Protein AF-A0A938DFU7-F1 (afdb_monomer_lite)

Sequence (239 aa):
MRSALYALRGGFLLRPLAIALTLGICGALLSEFEEKFPAIRDFIPRLLFPSQADPQVAQAILTSIATSTMTVVSIVFAILLMTLTLASTQFSPRILVSFVRDHVTQWTLGIFLGTFSYCIAALPAARTLPHPFAPVVTVAGAMALAPICVGWLVYFIHHISNAISVNNIVDRIRRETELVIDELMPDIRRPIHPLEAAGSFPGKLEVFLRSRQSGYIRYIDIARLRRTAKTYGVCLRLE

Structure (mmCIF, N/CA/C/O backbone):
data_AF-A0A938DFU7-F1
#
_entry.id   AF-A0A938DFU7-F1
#
loop_
_atom_site.group_PDB
_atom_site.id
_atom_site.type_symbol
_atom_site.label_atom_id
_atom_site.label_alt_id
_atom_site.label_comp_id
_atom_site.label_asym_id
_atom_site.label_entity_id
_atom_site.label_seq_id
_atom_site.pdbx_PDB_ins_code
_atom_site.Cartn_x
_atom_site.Cartn_y
_atom_site.Cartn_z
_atom_site.occupancy
_atom_site.B_iso_or_equiv
_atom_site.auth_seq_id
_atom_site.auth_comp_id
_atom_site.auth_asym_id
_atom_site.auth_atom_id
_atom_site.pdbx_PDB_model_num
ATOM 1 N N . MET A 1 1 ? 4.874 -28.411 6.600 1.00 49.41 1 MET A N 1
ATOM 2 C CA . MET A 1 1 ? 4.745 -27.447 5.476 1.00 49.41 1 MET A CA 1
ATOM 3 C C . MET A 1 1 ? 3.342 -26.856 5.295 1.00 49.41 1 MET A C 1
ATOM 5 O O . MET A 1 1 ? 3.252 -25.661 5.057 1.00 49.41 1 MET A O 1
ATOM 9 N N . ARG A 1 2 ? 2.239 -27.611 5.444 1.00 43.88 2 ARG A N 1
ATOM 10 C CA . ARG A 1 2 ? 0.874 -27.060 5.269 1.00 43.88 2 ARG A CA 1
ATOM 11 C C . ARG A 1 2 ? 0.438 -26.066 6.364 1.00 43.88 2 ARG A C 1
ATOM 13 O O . ARG A 1 2 ? -0.256 -25.110 6.051 1.00 43.88 2 ARG A O 1
ATOM 20 N N . SER A 1 3 ? 0.897 -26.223 7.609 1.00 46.41 3 SER A N 1
ATOM 21 C CA . SER A 1 3 ? 0.603 -25.297 8.723 1.00 46.41 3 SER A CA 1
ATOM 22 C C . SER A 1 3 ? 1.240 -23.909 8.559 1.00 46.41 3 SER A C 1
ATOM 24 O O . SER A 1 3 ? 0.592 -22.908 8.849 1.00 46.41 3 SER A O 1
ATOM 26 N N . ALA A 1 4 ? 2.458 -23.833 8.012 1.00 52.41 4 ALA A N 1
ATOM 27 C CA . ALA A 1 4 ? 3.114 -22.565 7.680 1.00 52.41 4 ALA A CA 1
ATOM 28 C C . ALA A 1 4 ? 2.340 -21.794 6.594 1.00 52.41 4 ALA A C 1
ATOM 30 O O . ALA A 1 4 ? 2.155 -20.587 6.707 1.00 52.41 4 ALA A O 1
ATOM 31 N N . LEU A 1 5 ? 1.796 -22.502 5.594 1.00 53.09 5 LEU A N 1
ATOM 32 C CA . LEU A 1 5 ? 0.940 -21.914 4.557 1.00 53.09 5 LEU A CA 1
ATOM 33 C C . LEU A 1 5 ? -0.390 -21.359 5.107 1.00 53.09 5 LEU A C 1
ATOM 35 O O . LEU A 1 5 ? -0.891 -20.358 4.594 1.00 53.09 5 LEU A O 1
ATOM 39 N N . TYR A 1 6 ? -0.965 -21.978 6.145 1.00 52.31 6 TYR A N 1
ATOM 40 C CA . TYR A 1 6 ? -2.188 -21.482 6.793 1.00 52.31 6 TYR A CA 1
ATOM 41 C C . TYR A 1 6 ? -1.926 -20.290 7.723 1.00 52.31 6 TYR A C 1
ATOM 43 O O . TYR A 1 6 ? -2.730 -19.360 7.739 1.00 52.31 6 TYR A O 1
ATOM 51 N N . ALA A 1 7 ? -0.783 -20.261 8.416 1.00 53.25 7 ALA A N 1
ATOM 52 C CA . ALA A 1 7 ? -0.344 -19.090 9.177 1.00 53.25 7 ALA A CA 1
ATOM 53 C C . ALA A 1 7 ? -0.039 -17.890 8.256 1.00 53.25 7 ALA A C 1
ATOM 55 O O . ALA A 1 7 ? -0.383 -16.755 8.577 1.00 53.25 7 ALA A O 1
ATOM 56 N N . LEU A 1 8 ? 0.512 -18.148 7.064 1.00 50.44 8 LEU A N 1
ATOM 57 C CA . LEU A 1 8 ? 0.747 -17.135 6.031 1.00 50.44 8 LEU A CA 1
ATOM 58 C C . LEU A 1 8 ? -0.564 -16.572 5.456 1.00 50.44 8 LEU A C 1
ATOM 60 O O . LEU A 1 8 ? -0.681 -15.361 5.289 1.00 50.44 8 LEU A O 1
ATOM 64 N N . ARG A 1 9 ? -1.593 -17.404 5.230 1.00 50.34 9 ARG A N 1
ATOM 65 C CA . ARG A 1 9 ? -2.910 -16.957 4.722 1.00 50.34 9 ARG A CA 1
ATOM 66 C C . ARG A 1 9 ? -3.666 -15.997 5.653 1.00 50.34 9 ARG A C 1
ATOM 68 O O . ARG A 1 9 ? -4.545 -15.286 5.172 1.00 50.34 9 ARG A O 1
ATOM 75 N N . GLY A 1 10 ? -3.339 -15.966 6.946 1.00 51.72 10 GLY A N 1
ATOM 76 C CA . GLY A 1 10 ? -3.923 -15.035 7.921 1.00 51.72 10 GLY A CA 1
ATOM 77 C C . GLY A 1 10 ? -3.139 -13.731 8.118 1.00 51.72 10 GLY A C 1
ATOM 78 O O . GLY A 1 10 ? -3.624 -12.838 8.808 1.00 51.72 10 GLY A O 1
ATOM 79 N N . GLY A 1 11 ? -1.939 -13.607 7.540 1.00 59.28 11 GLY A N 1
ATOM 80 C CA . GLY A 1 11 ? -1.044 -12.481 7.789 1.00 59.28 11 GLY A CA 1
ATOM 81 C C . GLY A 1 11 ? -1.450 -11.220 7.027 1.00 59.28 11 GLY A C 1
ATOM 82 O O . GLY A 1 11 ? -1.478 -11.217 5.798 1.00 59.28 11 GLY A O 1
ATOM 83 N N . PHE A 1 12 ? -1.676 -10.124 7.754 1.00 66.75 12 PHE A N 1
ATOM 84 C CA . PHE A 1 12 ? -1.873 -8.764 7.225 1.00 66.75 12 PHE A CA 1
ATOM 85 C C . PHE A 1 12 ? -0.876 -8.377 6.121 1.00 66.75 12 PHE A C 1
ATOM 87 O O . PHE A 1 12 ? -1.248 -7.718 5.156 1.00 66.75 12 PHE A O 1
ATOM 94 N N . LEU A 1 13 ? 0.370 -8.845 6.228 1.00 67.06 13 LEU A N 1
ATOM 95 C CA . LEU A 1 13 ? 1.454 -8.524 5.299 1.00 67.06 13 LEU A CA 1
ATOM 96 C C . LEU A 1 13 ? 1.485 -9.398 4.039 1.00 67.06 13 LEU A C 1
ATOM 98 O O . LEU A 1 13 ? 2.142 -9.027 3.071 1.00 67.06 13 LEU A O 1
ATOM 102 N N . LEU A 1 14 ? 0.767 -10.527 3.999 1.00 72.38 14 LEU A N 1
ATOM 103 C CA . LEU A 1 14 ? 0.863 -11.457 2.871 1.00 72.38 14 LEU A CA 1
ATOM 104 C C . LEU A 1 14 ? 0.273 -10.871 1.584 1.00 72.38 14 LEU A C 1
ATOM 106 O O . LEU A 1 14 ? 0.840 -11.042 0.511 1.00 72.38 14 LEU A O 1
ATOM 110 N N . ARG A 1 15 ? -0.867 -10.180 1.687 1.00 76.31 15 ARG A N 1
ATOM 111 C CA . ARG A 1 15 ? -1.533 -9.548 0.538 1.00 76.31 15 ARG A CA 1
ATOM 112 C C . ARG A 1 15 ? -0.706 -8.392 -0.043 1.00 76.31 15 ARG A C 1
ATOM 114 O O . ARG A 1 15 ? -0.458 -8.440 -1.245 1.00 76.31 15 ARG A O 1
ATOM 121 N N . PRO A 1 16 ? -0.215 -7.424 0.761 1.00 78.88 16 PRO A N 1
ATOM 122 C CA . PRO A 1 16 ? 0.720 -6.410 0.283 1.00 78.88 16 PRO A CA 1
ATOM 123 C C . PRO A 1 16 ? 1.956 -7.011 -0.383 1.00 78.88 16 PRO A C 1
ATOM 125 O O . PRO A 1 16 ? 2.340 -6.575 -1.461 1.00 78.88 16 PRO A O 1
ATOM 128 N N . LEU A 1 17 ? 2.550 -8.040 0.231 1.00 79.44 17 LEU A N 1
ATOM 129 C CA . LEU A 1 17 ? 3.755 -8.683 -0.286 1.00 79.44 17 LEU A CA 1
ATOM 130 C C . LEU A 1 17 ? 3.469 -9.408 -1.602 1.00 79.44 17 LEU A C 1
ATOM 132 O O . LEU A 1 17 ? 4.245 -9.274 -2.537 1.00 79.44 17 LEU A O 1
ATOM 136 N N . ALA A 1 18 ? 2.338 -10.106 -1.721 1.00 82.25 18 ALA A N 1
ATOM 137 C CA . ALA A 1 18 ? 1.925 -10.739 -2.969 1.00 82.25 18 ALA A CA 1
ATOM 138 C C . ALA A 1 18 ? 1.708 -9.709 -4.087 1.00 82.25 18 ALA A C 1
ATOM 140 O O . ALA A 1 18 ? 2.235 -9.899 -5.178 1.00 82.25 18 ALA A O 1
ATOM 141 N N . ILE A 1 19 ? 1.004 -8.603 -3.810 1.00 81.06 19 ILE A N 1
ATOM 142 C CA . ILE A 1 19 ? 0.825 -7.500 -4.771 1.00 81.06 19 ILE A CA 1
ATOM 143 C C . ILE A 1 19 ? 2.193 -6.954 -5.188 1.00 81.06 19 ILE A C 1
ATOM 145 O O . ILE A 1 19 ? 2.469 -6.815 -6.381 1.00 81.06 19 ILE A O 1
ATOM 149 N N . ALA A 1 20 ? 3.081 -6.731 -4.219 1.00 81.94 20 ALA A N 1
ATOM 150 C CA . ALA A 1 20 ? 4.409 -6.216 -4.488 1.00 81.94 20 ALA A CA 1
ATOM 151 C C . ALA A 1 20 ? 5.248 -7.157 -5.354 1.00 81.94 20 ALA A C 1
ATOM 153 O O . ALA A 1 20 ? 5.873 -6.717 -6.314 1.00 81.94 20 ALA A O 1
ATOM 154 N N . LEU A 1 21 ? 5.189 -8.457 -5.064 1.00 81.38 21 LEU A N 1
ATOM 155 C CA . LEU A 1 21 ? 5.865 -9.493 -5.832 1.00 81.38 21 LEU A CA 1
ATOM 156 C C . LEU A 1 21 ? 5.302 -9.575 -7.255 1.00 81.38 21 LEU A C 1
ATOM 158 O O . LEU A 1 21 ? 6.068 -9.678 -8.203 1.00 81.38 21 LEU A O 1
ATOM 162 N N . THR A 1 22 ? 3.977 -9.486 -7.424 1.00 84.19 22 THR A N 1
ATOM 163 C CA . THR A 1 22 ? 3.348 -9.515 -8.754 1.00 84.19 22 THR A CA 1
ATOM 164 C C . THR A 1 22 ? 3.718 -8.302 -9.600 1.00 84.19 22 THR A C 1
ATOM 166 O O . THR A 1 22 ? 4.049 -8.472 -10.769 1.00 84.19 22 THR A O 1
ATOM 169 N N . LEU A 1 23 ? 3.728 -7.096 -9.022 1.00 81.06 23 LEU A N 1
ATOM 170 C CA . LEU A 1 23 ? 4.172 -5.880 -9.706 1.00 81.06 23 LEU A CA 1
ATOM 171 C C . LEU A 1 23 ? 5.673 -5.931 -10.010 1.00 81.06 23 LEU A C 1
ATOM 173 O O . LEU A 1 23 ? 6.067 -5.627 -11.129 1.00 81.06 23 LEU A O 1
ATOM 177 N N . GLY A 1 24 ? 6.500 -6.390 -9.069 1.00 77.25 24 GLY A N 1
ATOM 178 C CA . GLY A 1 24 ? 7.935 -6.584 -9.283 1.00 77.25 24 GLY A CA 1
ATOM 179 C C . GLY A 1 24 ? 8.239 -7.573 -10.413 1.00 77.25 24 GLY A C 1
ATOM 180 O O . GLY A 1 24 ? 9.010 -7.256 -11.314 1.00 77.25 24 GLY A O 1
ATOM 181 N N . ILE A 1 25 ? 7.583 -8.740 -10.414 1.00 82.12 25 ILE A N 1
ATOM 182 C CA . ILE A 1 25 ? 7.699 -9.740 -11.488 1.00 82.12 25 ILE A CA 1
ATOM 183 C C . ILE A 1 25 ? 7.193 -9.166 -12.812 1.00 82.12 25 ILE A C 1
ATOM 185 O O . ILE A 1 25 ? 7.830 -9.375 -13.836 1.00 82.12 25 ILE A O 1
ATOM 189 N N . CYS A 1 26 ? 6.083 -8.423 -12.802 1.00 83.31 26 CYS A N 1
ATOM 190 C CA . CYS A 1 26 ? 5.566 -7.762 -13.996 1.00 83.31 26 CYS A CA 1
ATOM 191 C C . CYS A 1 26 ? 6.597 -6.789 -14.583 1.00 83.31 26 CYS A C 1
ATOM 193 O O . CYS A 1 26 ? 6.848 -6.847 -15.778 1.00 83.31 26 CYS A O 1
ATOM 195 N N . GLY A 1 27 ? 7.253 -5.970 -13.752 1.00 73.50 27 GLY A N 1
ATOM 196 C CA . GLY A 1 27 ? 8.316 -5.059 -14.191 1.00 73.50 27 GLY A CA 1
ATOM 197 C C . GLY A 1 27 ? 9.540 -5.780 -14.751 1.00 73.50 27 GLY A C 1
ATOM 198 O O . GLY A 1 27 ? 10.033 -5.401 -15.811 1.00 73.50 27 GLY A O 1
ATOM 199 N N . ALA A 1 28 ? 9.985 -6.857 -14.098 1.00 77.19 28 ALA A N 1
ATOM 200 C CA . ALA A 1 28 ? 11.083 -7.687 -14.598 1.00 77.19 28 ALA A CA 1
ATOM 201 C C . ALA A 1 28 ? 10.739 -8.334 -15.950 1.00 77.19 28 ALA A C 1
ATOM 203 O O . ALA A 1 28 ? 11.515 -8.243 -16.898 1.00 77.19 28 ALA A O 1
ATOM 204 N N . LEU A 1 29 ? 9.551 -8.942 -16.054 1.00 79.94 29 LEU A N 1
ATOM 205 C CA . LEU A 1 29 ? 9.080 -9.587 -17.277 1.00 79.94 29 LEU A CA 1
ATOM 206 C C . LEU A 1 29 ? 8.895 -8.583 -18.406 1.00 79.94 29 LEU A C 1
ATOM 208 O O . LEU A 1 29 ? 9.335 -8.871 -19.510 1.00 79.94 29 LEU A O 1
ATOM 212 N N . LEU A 1 30 ? 8.284 -7.420 -18.146 1.00 75.81 30 LEU A N 1
ATOM 213 C CA . LEU A 1 30 ? 8.134 -6.367 -19.153 1.00 75.81 30 LEU A CA 1
ATOM 214 C C . LEU A 1 30 ? 9.494 -5.962 -19.705 1.00 75.81 30 LEU A C 1
ATOM 216 O O . LEU A 1 30 ? 9.649 -5.835 -20.916 1.00 75.81 30 LEU A O 1
ATOM 220 N N . SER A 1 31 ? 10.475 -5.806 -18.818 1.00 69.62 31 SER A N 1
ATOM 221 C CA . SER A 1 31 ? 11.796 -5.359 -19.214 1.00 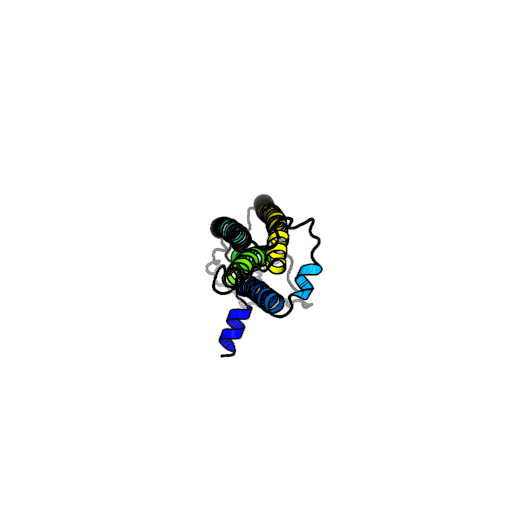69.62 31 SER A CA 1
ATOM 222 C C . SER A 1 31 ? 12.566 -6.410 -20.015 1.00 69.62 31 SER A C 1
ATOM 224 O O . SER A 1 31 ? 13.217 -6.054 -20.994 1.00 69.62 31 SER A O 1
ATOM 226 N N . GLU A 1 32 ? 12.459 -7.695 -19.660 1.00 73.19 32 GLU A N 1
ATOM 227 C CA . GLU A 1 32 ? 13.016 -8.789 -20.471 1.00 73.19 32 GLU A CA 1
ATOM 228 C C . GLU A 1 32 ? 12.287 -8.953 -21.813 1.00 73.19 32 GLU A C 1
ATOM 230 O O . GLU A 1 32 ? 12.892 -9.310 -22.827 1.00 73.19 32 GLU A O 1
ATOM 235 N N . PHE A 1 33 ? 10.973 -8.714 -21.838 1.00 72.75 33 PHE A N 1
ATOM 236 C CA . PHE A 1 33 ? 10.176 -8.789 -23.061 1.00 72.75 33 PHE A CA 1
ATOM 237 C C . PHE A 1 33 ? 10.529 -7.652 -24.021 1.00 72.75 33 PHE A C 1
ATOM 239 O O . PHE A 1 33 ? 10.620 -7.875 -25.226 1.00 72.75 33 PHE A O 1
ATOM 246 N N . GLU A 1 34 ? 10.771 -6.454 -23.488 1.00 69.56 34 GLU A N 1
ATOM 247 C CA . GLU A 1 34 ? 11.223 -5.287 -24.244 1.00 69.56 34 GLU A CA 1
ATOM 248 C C . GLU A 1 34 ? 12.628 -5.503 -24.830 1.00 69.56 34 GLU A C 1
ATOM 250 O O . GLU A 1 34 ? 12.882 -5.118 -25.970 1.00 69.56 34 GLU A O 1
ATOM 255 N N . GLU A 1 35 ? 13.518 -6.183 -24.097 1.00 68.00 35 GLU A N 1
ATOM 256 C CA . GLU A 1 35 ? 14.849 -6.570 -24.589 1.00 68.00 35 GLU A CA 1
ATOM 257 C C . GLU A 1 35 ? 14.763 -7.595 -25.738 1.00 68.00 35 GLU A C 1
ATOM 259 O O . GLU A 1 35 ? 15.525 -7.519 -26.702 1.00 68.00 35 GLU A O 1
ATOM 264 N N . LYS A 1 36 ? 13.797 -8.526 -25.685 1.00 69.12 36 LYS A N 1
ATOM 265 C CA . LYS A 1 36 ? 13.583 -9.552 -26.727 1.00 69.12 36 LYS A CA 1
ATOM 266 C C . LYS A 1 36 ? 12.785 -9.069 -27.943 1.00 69.12 36 LYS A C 1
ATOM 268 O O . LYS A 1 36 ? 12.978 -9.609 -29.032 1.00 69.12 36 LYS A O 1
ATOM 273 N N . PHE A 1 37 ? 11.895 -8.088 -27.786 1.00 65.00 37 PHE A N 1
ATOM 274 C CA . PHE A 1 37 ? 11.000 -7.601 -28.843 1.00 65.00 37 PHE A CA 1
ATOM 275 C C . PHE A 1 37 ? 11.100 -6.075 -29.025 1.00 65.00 37 PHE A C 1
ATOM 277 O O . PHE A 1 37 ? 10.214 -5.334 -28.589 1.00 65.00 37 PHE A O 1
ATOM 284 N N . PRO A 1 38 ? 12.118 -5.578 -29.758 1.00 64.62 38 PRO A N 1
ATOM 285 C CA . PRO A 1 38 ? 12.314 -4.143 -29.985 1.00 64.62 38 PRO A CA 1
ATOM 286 C C . PRO A 1 38 ? 11.176 -3.470 -30.777 1.00 64.62 38 PRO A C 1
ATOM 288 O O . PRO A 1 38 ? 11.062 -2.249 -30.750 1.00 64.62 38 PRO A O 1
ATOM 291 N N . ALA A 1 39 ? 10.298 -4.240 -31.433 1.00 59.62 39 ALA A N 1
ATOM 292 C CA . ALA A 1 39 ? 9.137 -3.736 -32.177 1.00 59.62 39 ALA A CA 1
ATOM 293 C C . ALA A 1 39 ? 8.044 -3.103 -31.287 1.00 59.62 39 ALA A C 1
ATOM 295 O O . ALA A 1 39 ? 7.242 -2.307 -31.767 1.00 59.62 39 ALA A O 1
ATOM 296 N N . ILE A 1 40 ? 8.008 -3.415 -29.985 1.00 58.25 40 ILE A N 1
ATOM 297 C CA . ILE A 1 40 ? 7.047 -2.818 -29.036 1.00 58.25 40 ILE A CA 1
ATOM 298 C C . ILE A 1 40 ? 7.406 -1.348 -28.747 1.00 58.25 40 ILE A C 1
ATOM 300 O O . ILE A 1 40 ? 6.531 -0.537 -28.437 1.00 58.25 40 ILE A O 1
ATOM 304 N N . ARG A 1 41 ? 8.681 -0.977 -28.927 1.00 56.72 41 ARG A N 1
ATOM 305 C CA . ARG A 1 41 ? 9.201 0.383 -28.738 1.00 56.72 41 ARG A CA 1
ATOM 306 C C . ARG A 1 41 ? 8.533 1.408 -29.661 1.00 56.72 41 ARG A C 1
ATOM 308 O O . ARG A 1 41 ? 8.351 2.553 -29.259 1.00 56.72 41 ARG A O 1
ATOM 315 N N . ASP A 1 42 ? 8.123 0.980 -30.855 1.00 59.94 42 ASP A N 1
ATOM 316 C CA . ASP A 1 42 ? 7.470 1.830 -31.858 1.00 59.94 42 ASP A CA 1
ATOM 317 C C . ASP A 1 42 ? 5.982 2.088 -31.565 1.00 59.94 42 ASP A C 1
ATOM 319 O O . ASP A 1 42 ? 5.392 3.005 -32.137 1.00 59.94 42 ASP A O 1
ATOM 323 N N . PHE A 1 43 ? 5.365 1.314 -30.661 1.00 57.38 43 PHE A N 1
ATOM 324 C CA . PHE A 1 43 ? 3.953 1.469 -30.294 1.00 57.38 43 PHE A CA 1
ATOM 325 C C . PHE A 1 43 ? 3.717 2.613 -29.292 1.00 57.38 43 PHE A C 1
ATOM 327 O O . PHE A 1 43 ? 2.600 3.120 -29.179 1.00 57.38 43 PHE A O 1
ATOM 334 N N . ILE A 1 44 ? 4.755 3.059 -28.571 1.00 58.97 44 ILE A N 1
ATOM 335 C CA . ILE A 1 44 ? 4.640 4.186 -27.638 1.00 58.97 44 ILE A CA 1
ATOM 336 C C . ILE A 1 44 ? 4.783 5.505 -28.413 1.00 58.97 44 ILE A C 1
ATOM 338 O O . ILE A 1 44 ? 5.804 5.732 -29.067 1.00 58.97 44 ILE A O 1
ATOM 342 N N . PRO A 1 45 ? 3.791 6.414 -28.341 1.00 56.31 45 PRO A N 1
ATOM 343 C CA . PRO A 1 45 ? 3.831 7.659 -29.092 1.00 56.31 45 PRO A CA 1
ATOM 344 C C . PRO A 1 45 ? 5.021 8.520 -28.652 1.00 56.31 45 PRO A C 1
ATOM 346 O O . PRO A 1 45 ? 5.194 8.809 -27.467 1.00 56.31 45 PRO A O 1
ATOM 349 N N . ARG A 1 46 ? 5.794 9.009 -29.633 1.00 55.66 46 ARG A N 1
ATOM 350 C CA . ARG A 1 46 ? 6.960 9.911 -29.471 1.00 55.66 46 ARG A CA 1
ATOM 351 C C . ARG A 1 46 ? 6.680 11.183 -28.649 1.00 55.66 46 ARG A C 1
ATOM 353 O O . ARG A 1 46 ? 7.614 11.882 -28.275 1.00 55.66 46 ARG A O 1
ATOM 360 N N . LEU A 1 47 ? 5.410 11.481 -28.369 1.00 52.56 47 LEU A N 1
ATOM 361 C CA . LEU A 1 47 ? 4.960 12.607 -27.553 1.00 52.56 47 LEU A CA 1
ATOM 362 C C . LEU A 1 47 ? 5.223 12.412 -26.046 1.00 52.56 47 LEU A C 1
ATOM 364 O O . LEU A 1 47 ? 5.420 13.398 -25.346 1.00 52.56 47 LEU A O 1
ATOM 368 N N . LEU A 1 48 ? 5.243 11.169 -25.544 1.00 57.06 48 LEU A N 1
ATOM 369 C CA . LEU A 1 48 ? 5.511 10.878 -24.123 1.00 57.06 48 LEU A CA 1
ATOM 370 C C . LEU A 1 48 ? 7.012 10.860 -23.788 1.00 57.06 48 LEU A C 1
ATOM 372 O O . LEU A 1 48 ? 7.388 11.213 -22.676 1.00 57.06 48 LEU A O 1
ATOM 376 N N . PHE A 1 49 ? 7.863 10.489 -24.750 1.00 58.53 49 PHE A N 1
ATOM 377 C CA . PHE A 1 49 ? 9.323 10.457 -24.610 1.00 58.53 49 PHE A CA 1
ATOM 378 C C . PHE A 1 49 ? 10.001 11.034 -25.865 1.00 58.53 49 PHE A C 1
ATOM 380 O O . PHE A 1 49 ? 10.333 10.284 -26.788 1.00 58.53 49 PHE A O 1
ATOM 387 N N . PRO A 1 50 ? 10.236 12.359 -25.916 1.00 54.12 50 PRO A N 1
ATOM 388 C CA . PRO A 1 50 ? 10.991 12.991 -27.000 1.00 54.12 50 PRO A CA 1
ATOM 389 C C . PRO A 1 50 ? 12.464 12.546 -27.024 1.00 54.12 50 PRO A C 1
ATOM 391 O O . PRO A 1 50 ? 13.076 12.465 -28.088 1.00 54.12 50 PRO A O 1
ATOM 394 N N . SER A 1 51 ? 13.029 12.222 -25.855 1.00 52.03 51 SER A N 1
ATOM 395 C CA . SER A 1 51 ? 14.401 11.740 -25.665 1.00 52.03 51 SER A CA 1
ATOM 396 C C . SER A 1 51 ? 14.462 10.220 -25.807 1.00 52.03 51 SER A C 1
ATOM 398 O O . SER A 1 51 ? 14.498 9.467 -24.832 1.00 52.03 51 SER A O 1
ATOM 400 N N . GLN A 1 52 ? 14.429 9.755 -27.051 1.00 55.19 52 GLN A N 1
ATOM 401 C CA . GLN A 1 52 ? 14.731 8.372 -27.396 1.00 55.19 52 GLN A CA 1
ATOM 402 C C . GLN A 1 52 ? 16.094 7.984 -26.791 1.00 55.19 52 GLN A C 1
ATOM 404 O O . GLN A 1 52 ? 17.122 8.503 -27.208 1.00 55.19 52 GLN A O 1
ATOM 409 N N . ALA A 1 53 ? 16.100 7.010 -25.880 1.00 60.59 53 ALA A N 1
ATOM 410 C CA . ALA A 1 53 ? 17.244 6.127 -25.638 1.00 60.59 53 ALA A CA 1
ATOM 411 C C . ALA A 1 53 ? 18.385 6.551 -24.694 1.00 60.59 53 ALA A C 1
ATOM 413 O O . ALA A 1 53 ? 19.388 5.848 -24.716 1.00 60.59 53 ALA A O 1
ATOM 414 N N . ASP A 1 54 ? 18.266 7.568 -23.833 1.00 67.75 54 ASP A N 1
ATOM 415 C CA . ASP A 1 54 ? 19.291 7.778 -22.792 1.00 67.75 54 ASP A CA 1
ATOM 416 C C . ASP A 1 54 ? 19.043 6.861 -21.581 1.00 67.75 54 ASP A C 1
ATOM 418 O O . ASP A 1 54 ? 18.108 7.105 -20.806 1.00 67.75 54 ASP A O 1
ATOM 422 N N . PRO A 1 55 ? 19.877 5.824 -21.340 1.00 72.31 55 PRO A N 1
ATOM 423 C CA . PRO A 1 55 ? 19.678 4.926 -20.203 1.00 72.31 55 PRO A CA 1
ATOM 424 C C . PRO A 1 55 ? 19.835 5.668 -18.870 1.00 72.31 55 PRO A C 1
ATOM 426 O O . PRO A 1 55 ? 19.223 5.284 -17.878 1.00 72.31 55 PRO A O 1
ATOM 429 N N . GLN A 1 56 ? 20.593 6.771 -18.854 1.00 77.38 56 GLN A N 1
ATOM 430 C CA . GLN A 1 56 ? 20.753 7.634 -17.681 1.00 77.38 56 GLN A CA 1
ATOM 431 C C . GLN A 1 56 ? 19.443 8.320 -17.275 1.00 77.38 56 GLN A C 1
ATOM 433 O O . GLN A 1 56 ? 19.127 8.376 -16.089 1.00 77.38 56 GLN A O 1
ATOM 438 N N . VAL A 1 57 ? 18.646 8.798 -18.238 1.00 80.75 57 VAL A N 1
ATOM 439 C CA . VAL A 1 57 ? 17.352 9.441 -17.948 1.00 80.75 57 VAL A CA 1
ATOM 440 C C . VAL A 1 57 ? 16.358 8.406 -17.420 1.00 80.75 57 VAL A C 1
ATOM 442 O O . VAL A 1 57 ? 15.675 8.654 -16.427 1.00 80.75 57 VAL A O 1
ATOM 445 N N . ALA A 1 58 ? 16.329 7.213 -18.020 1.00 80.12 58 ALA A N 1
ATOM 446 C CA . ALA A 1 58 ? 15.517 6.093 -17.544 1.00 80.12 58 ALA A CA 1
ATOM 447 C C . ALA A 1 58 ? 15.877 5.687 -16.103 1.00 80.12 58 ALA A C 1
ATOM 449 O O . ALA A 1 58 ? 14.994 5.584 -15.249 1.00 80.12 58 ALA A O 1
ATOM 450 N N . GLN A 1 59 ? 17.172 5.517 -15.811 1.00 82.12 59 GLN A N 1
ATOM 451 C CA . GLN A 1 59 ? 17.663 5.230 -14.461 1.00 82.12 59 GLN A CA 1
ATOM 452 C C . GLN A 1 59 ? 17.284 6.337 -13.472 1.00 82.12 59 GLN A C 1
ATOM 454 O O . GLN A 1 59 ? 16.828 6.035 -12.368 1.00 82.12 59 GLN A O 1
ATOM 459 N N . ALA A 1 60 ? 17.433 7.608 -13.858 1.00 85.94 60 ALA A N 1
ATOM 460 C CA . ALA A 1 60 ? 17.094 8.743 -13.006 1.00 85.94 60 ALA A CA 1
ATOM 461 C C . ALA A 1 60 ? 15.598 8.768 -12.654 1.00 85.94 60 ALA A C 1
ATOM 463 O O . ALA A 1 60 ? 15.248 8.935 -11.485 1.00 85.94 60 ALA A O 1
ATOM 464 N N . ILE A 1 61 ? 14.715 8.532 -13.630 1.00 86.56 61 ILE A N 1
ATOM 465 C CA . ILE A 1 61 ? 13.264 8.466 -13.407 1.00 86.56 61 ILE A CA 1
ATOM 466 C C . ILE A 1 61 ? 12.912 7.292 -12.487 1.00 86.56 61 ILE A C 1
ATOM 468 O O . ILE A 1 61 ? 12.239 7.493 -11.476 1.00 86.56 61 ILE A O 1
ATOM 472 N N . LEU A 1 62 ? 13.398 6.082 -12.785 1.00 86.19 62 LEU A N 1
ATOM 473 C CA . LEU A 1 62 ? 13.128 4.892 -11.968 1.00 86.19 62 LEU A CA 1
ATOM 474 C C . LEU A 1 62 ? 13.629 5.062 -10.527 1.00 86.19 62 LEU A C 1
ATOM 476 O O . LEU A 1 62 ? 12.912 4.726 -9.586 1.00 86.19 62 LEU A O 1
ATOM 480 N N . THR A 1 63 ? 14.821 5.635 -10.341 1.00 88.75 63 THR A N 1
ATOM 481 C CA . THR A 1 63 ? 15.404 5.886 -9.012 1.00 88.75 63 THR A CA 1
ATOM 482 C C . THR A 1 63 ? 14.636 6.972 -8.255 1.00 88.75 63 THR A C 1
ATOM 484 O O . THR A 1 63 ? 14.381 6.833 -7.057 1.00 88.75 63 THR A O 1
ATOM 487 N N . SER A 1 64 ? 14.205 8.036 -8.937 1.00 90.75 64 SER A N 1
ATOM 488 C CA . SER A 1 64 ? 13.384 9.098 -8.343 1.00 90.75 64 SER A CA 1
ATOM 489 C C . SER A 1 64 ? 12.023 8.565 -7.872 1.00 90.75 64 SER A C 1
ATOM 491 O O . SER A 1 64 ? 11.593 8.817 -6.742 1.00 90.75 64 SER A O 1
ATOM 493 N N . ILE A 1 65 ? 11.368 7.729 -8.684 1.00 89.75 65 ILE A N 1
ATOM 494 C CA . ILE A 1 65 ? 10.100 7.085 -8.308 1.00 89.75 65 ILE A CA 1
ATOM 495 C C . ILE A 1 65 ? 10.318 6.083 -7.162 1.00 89.75 65 ILE A C 1
ATOM 497 O O . ILE A 1 65 ? 9.547 6.068 -6.203 1.00 89.75 65 ILE A O 1
ATOM 501 N N . ALA A 1 66 ? 11.390 5.286 -7.187 1.00 89.75 66 ALA A N 1
ATOM 502 C CA . ALA A 1 66 ? 11.694 4.342 -6.109 1.00 89.75 66 ALA A CA 1
ATOM 503 C C . ALA A 1 66 ? 11.939 5.047 -4.761 1.00 89.75 66 ALA A C 1
ATOM 505 O O . ALA A 1 66 ? 11.378 4.663 -3.737 1.00 89.75 66 ALA A O 1
ATOM 506 N N . THR A 1 67 ? 12.745 6.108 -4.746 1.00 91.12 67 THR A N 1
ATOM 507 C CA . THR A 1 67 ? 13.072 6.846 -3.511 1.00 91.12 67 THR A CA 1
ATOM 508 C C . THR A 1 67 ? 11.867 7.607 -2.949 1.00 91.12 67 THR A C 1
ATOM 510 O O . THR A 1 67 ? 11.611 7.565 -1.740 1.00 91.12 67 THR A O 1
ATOM 513 N N . SER A 1 68 ? 11.069 8.245 -3.810 1.00 92.31 68 SER A N 1
ATOM 514 C CA . SER A 1 68 ? 9.833 8.921 -3.394 1.00 92.31 68 SER A CA 1
ATOM 515 C C . SER A 1 68 ? 8.789 7.939 -2.851 1.00 92.31 68 SER A C 1
ATOM 517 O O . SER A 1 68 ? 8.241 8.168 -1.771 1.00 92.31 68 SER A O 1
ATOM 519 N N . THR A 1 69 ? 8.563 6.803 -3.519 1.00 90.38 69 THR A N 1
ATOM 520 C CA . THR A 1 69 ? 7.623 5.772 -3.041 1.00 90.38 69 THR A CA 1
ATOM 521 C C . THR A 1 69 ? 8.074 5.140 -1.723 1.00 90.38 69 THR A C 1
ATOM 523 O O . THR A 1 69 ? 7.250 4.994 -0.824 1.00 90.38 69 THR A O 1
ATOM 526 N N . MET A 1 70 ? 9.371 4.865 -1.534 1.00 90.38 70 MET A N 1
ATOM 527 C CA . MET A 1 70 ? 9.930 4.384 -0.256 1.00 90.38 70 MET A CA 1
ATOM 528 C C . MET A 1 70 ? 9.664 5.363 0.904 1.00 90.38 70 MET A C 1
ATOM 530 O O . MET A 1 70 ? 9.341 4.957 2.025 1.00 90.38 70 MET A O 1
ATOM 534 N N . THR A 1 71 ? 9.754 6.668 0.633 1.00 91.75 71 THR A N 1
ATOM 535 C CA . THR A 1 71 ? 9.444 7.713 1.621 1.00 91.75 71 THR A CA 1
ATOM 536 C C . THR A 1 71 ? 7.967 7.669 2.014 1.00 91.75 71 THR A C 1
ATOM 538 O O . THR A 1 71 ? 7.637 7.666 3.200 1.00 91.75 71 THR A O 1
ATOM 541 N N . VAL A 1 72 ? 7.070 7.546 1.031 1.00 89.06 72 VAL A N 1
ATOM 542 C CA . VAL A 1 72 ? 5.623 7.427 1.274 1.00 89.06 72 VAL A CA 1
ATOM 543 C C . VAL A 1 72 ? 5.290 6.163 2.071 1.00 89.06 72 VAL A C 1
ATOM 545 O O . VAL A 1 72 ? 4.538 6.246 3.039 1.00 89.06 72 VAL A O 1
ATOM 548 N N . VAL A 1 73 ? 5.889 5.013 1.739 1.00 88.94 73 VAL A N 1
ATOM 549 C CA . VAL A 1 73 ? 5.743 3.759 2.507 1.00 88.94 73 VAL A CA 1
ATOM 550 C C . VAL A 1 73 ? 6.093 3.972 3.977 1.00 88.94 73 VAL A C 1
ATOM 552 O O . VAL A 1 73 ? 5.353 3.534 4.858 1.00 88.94 73 VAL A O 1
ATOM 555 N N . SER A 1 74 ? 7.200 4.666 4.244 1.00 89.12 74 SER A N 1
ATOM 556 C CA . SER A 1 74 ? 7.672 4.929 5.606 1.00 89.12 74 SER A CA 1
ATOM 557 C C . SER A 1 74 ? 6.681 5.795 6.392 1.00 89.12 74 SER A C 1
ATOM 559 O O . SER A 1 74 ? 6.363 5.483 7.540 1.00 89.12 74 SER A O 1
ATOM 561 N N . ILE A 1 75 ? 6.129 6.837 5.759 1.00 89.81 75 ILE A N 1
ATOM 562 C CA . ILE A 1 75 ? 5.102 7.706 6.357 1.00 89.81 75 ILE A CA 1
ATOM 563 C C . ILE A 1 75 ? 3.817 6.918 6.636 1.00 89.81 75 ILE A C 1
ATOM 565 O O . ILE A 1 75 ? 3.266 6.994 7.733 1.00 89.81 75 ILE A O 1
ATOM 569 N N . VAL A 1 76 ? 3.351 6.127 5.667 1.00 85.06 76 VAL A N 1
ATOM 570 C CA . VAL A 1 76 ? 2.164 5.273 5.813 1.00 85.06 76 VAL A CA 1
ATOM 571 C C . VAL A 1 76 ? 2.342 4.309 6.984 1.00 85.06 76 VAL A C 1
ATOM 573 O O . VAL A 1 76 ? 1.454 4.198 7.827 1.00 85.06 76 VAL A O 1
ATOM 576 N N . PHE A 1 77 ? 3.500 3.656 7.087 1.00 83.06 77 PHE A N 1
ATOM 577 C CA . PHE A 1 77 ? 3.797 2.749 8.191 1.00 83.06 77 PHE A CA 1
ATOM 578 C C . PHE A 1 77 ? 3.780 3.465 9.549 1.00 83.06 77 PHE A C 1
ATOM 580 O O . PHE A 1 77 ? 3.182 2.957 10.497 1.00 83.06 77 PHE A O 1
ATOM 587 N N . ALA A 1 78 ? 4.351 4.669 9.638 1.00 87.81 78 ALA A N 1
ATOM 588 C CA . ALA A 1 78 ? 4.315 5.476 10.856 1.00 87.81 78 ALA A CA 1
ATOM 589 C C . ALA A 1 78 ? 2.879 5.832 11.285 1.00 87.81 78 ALA A C 1
ATOM 591 O O . ALA A 1 78 ? 2.526 5.658 12.452 1.00 87.81 78 ALA A O 1
ATOM 592 N N . ILE A 1 79 ? 2.028 6.263 10.347 1.00 84.25 79 ILE A N 1
ATOM 593 C CA . ILE A 1 79 ? 0.616 6.585 10.621 1.00 84.25 79 ILE A CA 1
ATOM 594 C C . ILE A 1 79 ? -0.152 5.339 11.076 1.00 84.25 79 ILE A C 1
ATOM 596 O O . ILE A 1 79 ? -0.958 5.410 12.005 1.00 84.25 79 ILE A O 1
ATOM 600 N N . LEU A 1 80 ? 0.108 4.181 10.463 1.00 80.50 80 LEU A N 1
ATOM 601 C CA . LEU A 1 80 ? -0.516 2.919 10.858 1.00 80.50 80 LEU A CA 1
ATOM 602 C C . LEU A 1 80 ? -0.128 2.508 12.275 1.00 80.50 80 LEU A C 1
ATOM 604 O O . LEU A 1 80 ? -1.003 2.151 13.061 1.00 80.50 80 LEU A O 1
ATOM 608 N N . LEU A 1 81 ? 1.160 2.599 12.619 1.00 82.56 81 LEU A N 1
ATOM 609 C CA . LEU A 1 81 ? 1.625 2.333 13.978 1.00 82.56 81 LEU A CA 1
ATOM 610 C C . LEU A 1 81 ? 1.002 3.307 14.983 1.00 82.56 81 LEU A C 1
ATOM 612 O O . LEU A 1 81 ? 0.520 2.863 16.019 1.00 82.56 81 LEU A O 1
ATOM 616 N N . MET A 1 82 ? 0.948 4.605 14.669 1.00 83.12 82 MET A N 1
ATOM 617 C CA . MET A 1 82 ? 0.300 5.611 15.520 1.00 83.12 82 MET A CA 1
ATOM 618 C C . MET A 1 82 ? -1.194 5.321 15.723 1.00 83.12 82 MET A C 1
ATOM 620 O O . MET A 1 82 ? -1.726 5.439 16.824 1.00 83.12 82 MET A O 1
ATOM 624 N N . THR A 1 83 ? -1.888 4.916 14.663 1.00 76.12 83 THR A N 1
ATOM 625 C CA . THR A 1 83 ? -3.308 4.558 14.742 1.00 76.12 83 THR A CA 1
ATOM 626 C C . THR A 1 83 ? -3.502 3.299 15.585 1.00 76.12 83 THR A C 1
ATOM 628 O O . THR A 1 83 ? -4.427 3.227 16.390 1.00 76.12 83 THR A O 1
ATOM 631 N N . LEU A 1 84 ? -2.602 2.320 15.458 1.00 74.44 84 LEU A N 1
ATOM 632 C CA . LEU A 1 84 ? -2.626 1.094 16.250 1.00 74.44 84 LEU A CA 1
ATOM 633 C C . LEU A 1 84 ? -2.375 1.367 17.739 1.00 74.44 84 LEU A C 1
ATOM 635 O O . LEU A 1 84 ? -3.050 0.785 18.588 1.00 74.44 84 LEU A O 1
ATOM 639 N N . THR A 1 85 ? -1.438 2.259 18.070 1.00 75.25 85 THR A N 1
ATOM 640 C CA . THR A 1 85 ? -1.161 2.642 19.462 1.00 75.25 85 THR A CA 1
ATOM 641 C C . THR A 1 85 ? -2.322 3.426 20.072 1.00 75.25 85 THR A C 1
ATOM 643 O O . THR A 1 85 ? -2.735 3.122 21.192 1.00 75.25 85 THR A O 1
ATOM 646 N N . LEU A 1 86 ? -2.928 4.362 19.333 1.00 72.25 86 LEU A N 1
ATOM 647 C CA . LEU A 1 86 ? -4.171 5.032 19.740 1.00 72.25 86 LEU A CA 1
ATOM 648 C C . LEU A 1 86 ? -5.309 4.027 19.955 1.00 72.25 86 LEU A C 1
ATOM 650 O O . LEU A 1 86 ? -5.997 4.073 20.973 1.00 72.25 86 LEU A O 1
ATOM 654 N N . ALA A 1 87 ? -5.463 3.059 19.050 1.00 65.75 87 ALA A N 1
ATOM 655 C CA . ALA A 1 87 ? -6.490 2.037 19.187 1.00 65.75 87 ALA A CA 1
ATOM 656 C C . ALA A 1 87 ? -6.274 1.156 20.431 1.00 65.75 87 ALA A C 1
ATOM 658 O O . ALA A 1 87 ? -7.222 0.846 21.146 1.00 65.75 87 ALA A O 1
ATOM 659 N N . SER A 1 88 ? -5.023 0.788 20.722 1.00 67.50 88 SER A N 1
ATOM 660 C CA . SER A 1 88 ? -4.665 -0.015 21.897 1.00 67.50 88 SER A CA 1
ATOM 661 C C . SER A 1 88 ? -4.831 0.729 23.223 1.00 67.50 88 SER A C 1
ATOM 663 O O . SER A 1 88 ? -4.978 0.082 24.257 1.00 67.50 88 SER A O 1
ATOM 665 N N . THR A 1 89 ? -4.747 2.060 23.214 1.00 66.31 89 THR A N 1
ATOM 666 C CA . THR A 1 89 ? -4.871 2.885 24.426 1.00 66.31 89 THR A CA 1
ATOM 667 C C . THR A 1 89 ? -6.316 3.277 24.714 1.00 66.31 89 THR A C 1
ATOM 669 O O . THR A 1 89 ? -6.667 3.451 25.877 1.00 66.31 89 THR A O 1
ATOM 672 N N . GLN A 1 90 ? -7.156 3.384 23.679 1.00 61.12 90 GLN A N 1
ATOM 673 C CA . GLN A 1 90 ? -8.548 3.826 23.803 1.00 61.12 90 GLN A CA 1
ATOM 674 C C . GLN A 1 90 ? -9.580 2.684 23.718 1.00 61.12 90 GLN A C 1
ATOM 676 O O . GLN A 1 90 ? -10.691 2.851 24.215 1.00 61.12 90 GLN A O 1
ATOM 681 N N . PHE A 1 91 ? -9.240 1.504 23.171 1.00 58.00 91 PHE A N 1
ATOM 682 C CA . PHE A 1 91 ? -10.217 0.436 22.907 1.00 58.00 91 PHE A CA 1
ATOM 683 C C . PHE A 1 91 ? -9.824 -0.968 23.399 1.00 58.00 91 PHE A C 1
ATOM 685 O O . PHE A 1 91 ? -8.664 -1.307 23.614 1.00 58.00 91 PHE A O 1
ATOM 692 N N . SER A 1 92 ? -10.846 -1.824 23.536 1.00 59.28 92 SER A N 1
ATOM 693 C CA . SER A 1 92 ? -10.735 -3.244 23.901 1.00 59.28 92 SER A CA 1
ATOM 694 C C . SER A 1 92 ? -9.934 -4.059 22.855 1.00 59.28 92 SER A C 1
ATOM 696 O O 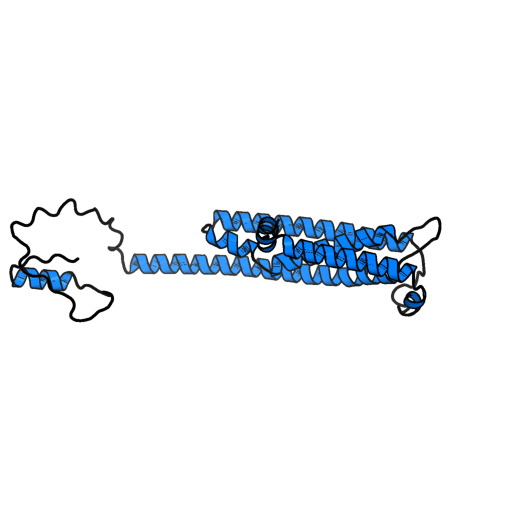. SER A 1 92 ? -10.060 -3.781 21.656 1.00 59.28 92 SER A O 1
ATOM 698 N N . PRO A 1 93 ? -9.198 -5.130 23.246 1.00 53.59 93 PRO A N 1
ATOM 699 C CA . PRO A 1 93 ? -8.316 -5.925 22.368 1.00 53.59 93 PRO A CA 1
ATOM 700 C C . PRO A 1 93 ? -8.942 -6.476 21.072 1.00 53.59 93 PRO A C 1
ATOM 702 O O . PRO A 1 93 ? -8.227 -6.878 20.158 1.00 53.59 93 PRO A O 1
ATOM 705 N N . ARG A 1 94 ? -10.278 -6.502 20.960 1.00 54.47 94 ARG A N 1
ATOM 706 C CA . ARG A 1 94 ? -10.998 -6.947 19.754 1.00 54.47 94 ARG A CA 1
ATOM 707 C C . ARG A 1 94 ? -10.890 -5.984 18.564 1.00 54.47 94 ARG A C 1
ATOM 709 O O . ARG A 1 94 ? -10.949 -6.457 17.432 1.00 54.47 94 ARG A O 1
ATOM 716 N N . ILE A 1 95 ? -10.709 -4.677 18.780 1.00 54.72 95 ILE A N 1
ATOM 717 C CA . ILE A 1 95 ? -10.633 -3.692 17.677 1.00 54.72 95 ILE A CA 1
ATOM 718 C C . ILE A 1 95 ? -9.288 -3.780 16.937 1.00 54.72 95 ILE A C 1
ATOM 720 O O . ILE A 1 95 ? -9.248 -3.656 15.711 1.00 54.72 95 ILE A O 1
ATOM 724 N N . LEU A 1 96 ? -8.209 -4.124 17.652 1.00 54.16 96 LEU A N 1
ATOM 725 C CA . LEU A 1 96 ? -6.876 -4.373 17.086 1.00 54.16 96 LEU A CA 1
ATOM 726 C 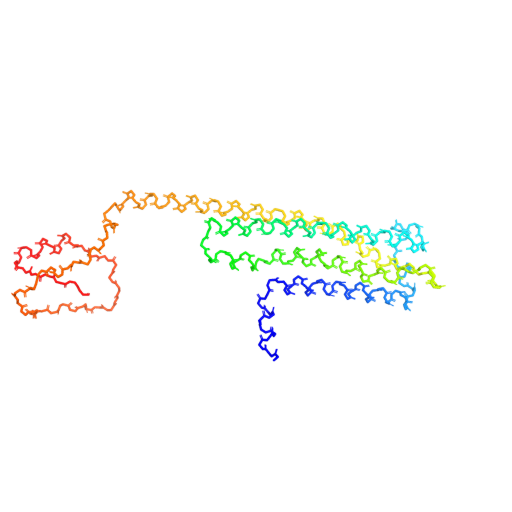C . LEU A 1 96 ? -6.900 -5.408 15.950 1.00 54.16 96 LEU A C 1
ATOM 728 O O . LEU A 1 96 ? -6.270 -5.214 14.913 1.00 54.16 96 LEU A O 1
ATOM 732 N N . VAL A 1 97 ? -7.671 -6.486 16.115 1.00 54.88 97 VAL A N 1
ATOM 733 C CA . VAL A 1 97 ? -7.769 -7.561 15.112 1.00 54.88 97 VAL A CA 1
ATOM 734 C C . VAL A 1 97 ? -8.513 -7.094 13.853 1.00 54.88 97 VAL A C 1
ATOM 736 O O . VAL A 1 97 ? -8.233 -7.581 12.759 1.00 54.88 97 VAL A O 1
ATOM 739 N N . SER A 1 98 ? -9.432 -6.131 13.982 1.00 55.56 98 SER A N 1
ATOM 740 C CA . SER A 1 98 ? -10.184 -5.577 12.850 1.00 55.56 98 SER A CA 1
ATOM 741 C C . SER A 1 98 ? -9.352 -4.589 12.031 1.00 55.56 98 SER A C 1
ATOM 743 O O . SER A 1 98 ? -9.414 -4.621 10.805 1.00 55.56 98 SER A O 1
ATOM 745 N N . PHE A 1 99 ? -8.526 -3.763 12.681 1.00 58.91 99 PHE A N 1
ATOM 746 C CA . PHE A 1 99 ? -7.634 -2.813 11.999 1.00 58.91 99 PHE A CA 1
ATOM 747 C C . PHE A 1 99 ? -6.553 -3.523 11.176 1.00 58.91 99 PHE A C 1
ATOM 749 O O . PHE A 1 99 ? -6.301 -3.182 10.025 1.00 58.91 99 PHE A O 1
ATOM 756 N N . VAL A 1 100 ? -5.982 -4.594 11.732 1.00 55.53 100 VAL A N 1
ATOM 757 C CA . VAL A 1 100 ? -5.013 -5.469 11.048 1.00 55.53 100 VAL A CA 1
ATOM 758 C C . VAL A 1 100 ? -5.658 -6.247 9.885 1.00 55.53 100 VAL A C 1
ATOM 760 O O . VAL A 1 100 ? -4.969 -6.826 9.048 1.00 55.53 100 VAL A O 1
ATOM 763 N N . ARG A 1 101 ? -6.989 -6.259 9.772 1.00 57.84 101 ARG A N 1
ATOM 764 C CA . ARG A 1 101 ? -7.712 -6.934 8.686 1.00 57.84 101 ARG A CA 1
ATOM 765 C C . ARG A 1 101 ? -8.225 -5.979 7.611 1.00 57.84 101 ARG A C 1
ATOM 767 O O . ARG A 1 101 ? -8.814 -6.447 6.638 1.00 57.84 101 ARG A O 1
ATOM 774 N N . ASP A 1 102 ? -7.984 -4.680 7.761 1.00 71.75 102 ASP A N 1
ATOM 775 C CA . ASP A 1 102 ? -8.476 -3.685 6.823 1.00 71.75 102 ASP A CA 1
ATOM 776 C C . ASP A 1 102 ? -7.853 -3.869 5.433 1.00 71.75 102 ASP A C 1
ATOM 778 O O . ASP A 1 102 ? -6.634 -3.827 5.235 1.00 71.75 102 ASP A O 1
ATOM 782 N N . HIS A 1 103 ? -8.724 -4.095 4.453 1.00 71.19 103 HIS A N 1
ATOM 783 C CA . HIS A 1 103 ? -8.333 -4.305 3.072 1.00 71.19 103 HIS A CA 1
ATOM 784 C C . HIS A 1 103 ? -7.744 -3.039 2.461 1.00 71.19 103 HIS A C 1
ATOM 786 O O . HIS A 1 103 ? -6.776 -3.151 1.716 1.00 71.19 103 HIS A O 1
ATOM 792 N N . VAL A 1 104 ? -8.246 -1.852 2.812 1.00 75.94 104 VAL A N 1
ATOM 793 C CA . VAL A 1 104 ? -7.748 -0.592 2.239 1.00 75.94 104 VAL A CA 1
ATOM 794 C C . VAL A 1 104 ? -6.273 -0.410 2.569 1.00 75.94 104 VAL A C 1
ATOM 796 O O . VAL A 1 104 ? -5.453 -0.232 1.673 1.00 75.94 104 VAL A O 1
ATOM 799 N N . THR A 1 105 ? -5.917 -0.581 3.839 1.00 77.62 105 THR A N 1
ATOM 800 C CA . THR A 1 105 ? -4.530 -0.511 4.305 1.00 77.62 105 THR A CA 1
ATOM 801 C C . THR A 1 105 ? -3.618 -1.521 3.593 1.00 77.62 105 THR A C 1
ATOM 803 O O . THR A 1 105 ? -2.497 -1.188 3.202 1.00 77.62 105 THR A O 1
ATOM 806 N N . GLN A 1 106 ? -4.099 -2.750 3.376 1.00 78.75 106 GLN A N 1
ATOM 807 C CA . GLN A 1 106 ? -3.345 -3.794 2.674 1.00 78.75 106 GLN A CA 1
ATOM 808 C C . GLN A 1 106 ? -3.110 -3.458 1.195 1.00 78.75 106 GLN A C 1
ATOM 810 O O . GLN A 1 106 ? -2.012 -3.669 0.682 1.00 78.75 106 GLN A O 1
ATOM 815 N N . TRP A 1 107 ? -4.127 -2.928 0.512 1.00 81.94 107 TRP A N 1
ATOM 816 C CA . TRP A 1 107 ? -4.011 -2.490 -0.878 1.00 81.94 107 TRP A CA 1
ATOM 817 C C . TRP A 1 107 ? -3.063 -1.299 -1.015 1.00 81.94 107 TRP A C 1
ATOM 819 O O . TRP A 1 107 ? -2.206 -1.309 -1.894 1.00 81.94 107 TRP A O 1
ATOM 829 N N . THR A 1 108 ? -3.147 -0.328 -0.102 1.00 84.12 108 THR A N 1
ATOM 830 C CA . THR A 1 108 ? -2.245 0.829 -0.046 1.00 84.12 108 THR A CA 1
ATOM 831 C C . THR A 1 108 ? -0.789 0.405 0.079 1.00 84.12 108 THR A C 1
ATOM 833 O O . THR A 1 108 ? 0.039 0.772 -0.753 1.00 84.12 108 THR A O 1
ATOM 836 N N . LEU A 1 109 ? -0.474 -0.417 1.083 1.00 83.19 109 LEU A N 1
ATOM 837 C CA . LEU A 1 109 ? 0.876 -0.947 1.266 1.00 83.19 109 LEU A CA 1
ATOM 838 C C . LEU A 1 109 ? 1.330 -1.754 0.047 1.00 83.19 109 LEU A C 1
ATOM 840 O O . LEU A 1 109 ? 2.470 -1.606 -0.378 1.00 83.19 109 LEU A O 1
ATOM 844 N N . GLY A 1 110 ? 0.445 -2.572 -0.530 1.00 85.06 110 GLY A N 1
ATOM 845 C CA . GLY A 1 110 ? 0.753 -3.392 -1.699 1.00 85.06 110 GLY A CA 1
ATOM 846 C C . GLY A 1 110 ? 1.092 -2.576 -2.943 1.00 85.06 110 GLY A C 1
ATOM 847 O O . GLY A 1 110 ? 2.074 -2.881 -3.612 1.00 85.06 110 GLY A O 1
ATOM 848 N N . ILE A 1 111 ? 0.329 -1.521 -3.236 1.00 86.94 111 ILE A N 1
ATOM 849 C CA . ILE A 1 111 ? 0.571 -0.640 -4.387 1.00 86.94 111 ILE A CA 1
ATOM 850 C C . ILE A 1 111 ? 1.885 0.126 -4.222 1.00 86.94 111 ILE A C 1
ATOM 852 O O . ILE A 1 111 ? 2.668 0.195 -5.171 1.00 86.94 111 ILE A O 1
ATOM 856 N N . PHE A 1 112 ? 2.177 0.649 -3.027 1.00 88.38 112 PHE A N 1
ATOM 857 C CA . PHE A 1 112 ? 3.426 1.376 -2.801 1.00 88.38 112 PHE A CA 1
ATOM 858 C C . PHE A 1 112 ? 4.654 0.461 -2.806 1.00 88.38 112 PHE A C 1
ATOM 860 O O . PHE A 1 112 ? 5.607 0.743 -3.533 1.00 88.38 112 PHE A O 1
ATOM 867 N N . LEU A 1 113 ? 4.630 -0.657 -2.065 1.00 88.25 113 LEU A N 1
ATOM 868 C CA . LEU A 1 113 ? 5.721 -1.642 -2.110 1.00 88.25 113 LEU A CA 1
ATOM 869 C C . LEU A 1 113 ? 5.869 -2.246 -3.508 1.00 88.25 113 LEU A C 1
ATOM 871 O O . LEU A 1 113 ? 6.984 -2.540 -3.925 1.00 88.25 113 LEU A O 1
ATOM 875 N N . GLY A 1 114 ? 4.768 -2.441 -4.231 1.00 86.94 114 GLY A N 1
ATOM 876 C CA . GLY A 1 114 ? 4.793 -2.979 -5.584 1.00 86.94 114 GLY A CA 1
ATOM 877 C C . GLY A 1 114 ? 5.364 -2.018 -6.600 1.00 86.94 114 GLY A C 1
ATOM 878 O O . GLY A 1 114 ? 6.170 -2.439 -7.417 1.00 86.94 114 GLY A O 1
ATOM 879 N N . THR A 1 115 ? 5.039 -0.732 -6.506 1.00 87.75 115 THR A N 1
ATOM 880 C CA . THR A 1 115 ? 5.651 0.290 -7.365 1.00 87.75 115 THR A CA 1
ATOM 881 C C . THR A 1 115 ? 7.144 0.424 -7.067 1.00 87.75 115 THR A C 1
ATOM 883 O O . THR A 1 115 ? 7.956 0.441 -7.987 1.00 87.75 115 THR A O 1
ATOM 886 N N . PHE A 1 116 ? 7.531 0.403 -5.789 1.00 88.12 116 PHE A N 1
ATOM 887 C CA . PHE A 1 116 ? 8.936 0.361 -5.386 1.00 88.12 116 PHE A CA 1
ATOM 888 C C . PHE A 1 116 ? 9.663 -0.876 -5.940 1.00 88.12 116 PHE A C 1
ATOM 890 O O . PHE A 1 116 ? 10.717 -0.758 -6.568 1.00 88.12 116 PHE A O 1
ATOM 897 N N . SER A 1 117 ? 9.077 -2.064 -5.761 1.00 86.31 117 SER A N 1
ATOM 898 C CA . SER A 1 117 ? 9.643 -3.320 -6.255 1.00 86.31 117 SER A CA 1
ATOM 899 C C . SER A 1 117 ? 9.705 -3.363 -7.780 1.00 86.31 117 SER A C 1
ATOM 901 O O . SER A 1 117 ? 10.662 -3.913 -8.315 1.00 86.31 117 SER A O 1
ATOM 903 N N . TYR A 1 118 ? 8.720 -2.790 -8.475 1.00 85.06 118 TYR A N 1
ATOM 904 C CA . TYR A 1 118 ? 8.704 -2.641 -9.929 1.00 85.06 118 TYR A CA 1
ATOM 905 C C . TYR A 1 118 ? 9.885 -1.785 -10.391 1.00 85.06 118 TYR A C 1
ATOM 907 O O . TYR A 1 118 ? 10.641 -2.205 -11.263 1.00 85.06 118 TYR A O 1
ATOM 915 N N . CYS A 1 119 ? 10.101 -0.619 -9.771 1.00 84.75 119 CYS A N 1
ATOM 916 C CA . CYS A 1 119 ? 11.217 0.258 -10.120 1.00 84.75 119 CYS A CA 1
ATOM 917 C C . CYS A 1 119 ? 12.574 -0.412 -9.867 1.00 84.75 119 CYS A C 1
ATOM 919 O O . CYS A 1 119 ? 13.444 -0.349 -10.732 1.00 84.75 119 CYS A O 1
ATOM 921 N N . ILE A 1 120 ? 12.748 -1.103 -8.733 1.00 85.38 120 ILE A N 1
ATOM 922 C CA . ILE A 1 120 ? 13.990 -1.838 -8.441 1.00 85.38 120 ILE A CA 1
ATOM 923 C C . ILE A 1 120 ? 14.207 -3.006 -9.402 1.00 85.38 120 ILE A C 1
ATOM 925 O O . ILE A 1 120 ? 15.333 -3.219 -9.839 1.00 85.38 120 ILE A O 1
ATOM 929 N N . ALA A 1 121 ? 13.158 -3.747 -9.757 1.00 81.81 121 ALA A N 1
ATOM 930 C CA . ALA A 1 121 ? 13.260 -4.849 -10.709 1.00 81.81 121 ALA A CA 1
ATOM 931 C C . ALA A 1 121 ? 13.574 -4.369 -12.137 1.00 81.81 121 ALA A C 1
ATOM 933 O O . ALA A 1 121 ? 14.237 -5.080 -12.887 1.00 81.81 121 ALA A O 1
ATOM 934 N N . ALA A 1 122 ? 13.139 -3.158 -12.496 1.00 80.25 122 ALA A N 1
ATOM 935 C CA . ALA A 1 122 ? 13.397 -2.536 -13.792 1.00 80.25 122 ALA A CA 1
ATOM 936 C C . ALA A 1 122 ? 14.796 -1.895 -13.909 1.00 80.25 122 ALA A C 1
ATOM 938 O O . ALA A 1 122 ? 15.342 -1.802 -15.008 1.00 80.25 122 ALA A O 1
ATOM 939 N N . LEU A 1 123 ? 15.400 -1.458 -12.795 1.00 79.81 123 LEU A N 1
ATOM 940 C CA . LEU A 1 123 ? 16.711 -0.788 -12.789 1.00 79.81 123 LEU A CA 1
ATOM 941 C C . LEU A 1 123 ? 17.833 -1.597 -13.472 1.00 79.81 123 LEU A C 1
ATOM 943 O O . LEU A 1 123 ? 18.554 -1.008 -14.279 1.00 79.81 123 LEU A O 1
ATOM 947 N N . PRO A 1 124 ? 17.995 -2.917 -13.225 1.00 73.06 124 PRO A N 1
ATOM 948 C CA . PRO A 1 124 ? 19.034 -3.719 -13.862 1.00 73.06 124 PRO A CA 1
ATOM 949 C C . PRO A 1 124 ? 18.949 -3.781 -15.382 1.00 73.06 124 PRO A C 1
ATOM 951 O O . PRO A 1 124 ? 19.943 -4.146 -16.000 1.00 73.06 124 PRO A O 1
ATOM 954 N N . ALA A 1 125 ? 17.797 -3.494 -15.985 1.00 70.62 125 ALA A N 1
ATOM 955 C CA . ALA A 1 125 ? 17.635 -3.532 -17.431 1.00 70.62 125 ALA A CA 1
ATOM 956 C C . ALA A 1 125 ? 18.002 -2.209 -18.108 1.00 70.62 125 ALA A C 1
ATOM 958 O O . ALA A 1 125 ? 18.426 -2.207 -19.258 1.00 70.62 125 ALA A O 1
ATOM 959 N N . ALA A 1 126 ? 17.921 -1.085 -17.394 1.00 65.69 126 ALA A N 1
ATOM 960 C CA . ALA A 1 126 ? 18.486 0.169 -17.867 1.00 65.69 126 ALA A CA 1
ATOM 961 C C . ALA A 1 126 ? 20.016 0.101 -17.719 1.00 65.69 126 ALA A C 1
ATOM 963 O O . ALA A 1 126 ? 20.559 0.469 -16.680 1.00 65.69 126 ALA A O 1
ATOM 964 N N . ARG A 1 127 ? 20.729 -0.419 -18.726 1.00 66.19 127 ARG A N 1
ATOM 965 C CA . ARG A 1 127 ? 22.199 -0.546 -18.718 1.00 66.19 127 ARG A CA 1
ATOM 966 C C . ARG A 1 127 ? 22.825 0.419 -19.713 1.00 66.19 127 ARG A C 1
ATOM 968 O O . ARG A 1 127 ? 22.347 0.572 -20.831 1.00 66.19 127 ARG A O 1
ATOM 975 N N . THR A 1 128 ? 23.921 1.054 -19.307 1.00 57.94 128 THR A N 1
ATOM 976 C CA . THR A 1 128 ? 24.717 1.961 -20.150 1.00 57.94 128 THR A CA 1
ATOM 977 C C . THR A 1 128 ? 25.849 1.245 -20.898 1.00 57.94 128 THR A C 1
ATOM 979 O O . THR A 1 128 ? 26.271 1.732 -21.941 1.00 57.94 128 THR A O 1
ATOM 982 N N . LEU A 1 129 ? 26.326 0.089 -20.414 1.00 49.47 129 LEU A N 1
ATOM 983 C CA . LEU A 1 129 ? 27.356 -0.756 -21.045 1.00 49.47 129 LEU A CA 1
ATOM 984 C C . LEU A 1 129 ? 27.061 -2.250 -20.785 1.00 49.47 129 LEU A C 1
ATOM 986 O O . LEU A 1 129 ? 26.466 -2.554 -19.748 1.00 49.47 129 LEU A O 1
ATOM 990 N N . PRO A 1 130 ? 27.497 -3.203 -21.643 1.00 51.81 130 PRO A N 1
ATOM 991 C CA . PRO A 1 130 ? 28.187 -3.057 -22.940 1.00 51.81 130 PRO A CA 1
ATOM 992 C C . PRO A 1 130 ? 27.264 -2.706 -24.124 1.00 51.81 130 PRO A C 1
ATOM 994 O O . PRO A 1 130 ? 27.747 -2.259 -25.159 1.00 51.81 130 PRO A O 1
ATOM 997 N N . HIS A 1 131 ? 25.947 -2.866 -23.969 1.00 56.50 131 HIS A N 1
ATOM 998 C CA . HIS A 1 131 ? 24.936 -2.436 -24.938 1.00 56.50 131 HIS A CA 1
ATOM 999 C C . HIS A 1 131 ? 23.998 -1.430 -24.255 1.00 56.50 131 HIS A C 1
ATOM 1001 O O . HIS A 1 131 ? 23.305 -1.824 -23.316 1.00 56.50 131 HIS A O 1
ATOM 1007 N N . PRO A 1 132 ? 23.990 -0.147 -24.668 1.00 58.72 132 PRO A N 1
ATOM 1008 C CA . PRO A 1 132 ? 23.079 0.850 -24.119 1.00 58.72 132 PRO A CA 1
ATOM 1009 C C . PRO A 1 132 ? 21.631 0.441 -24.408 1.00 58.72 132 PRO A C 1
ATOM 1011 O O . PRO A 1 132 ? 21.178 0.502 -25.551 1.00 58.72 132 PRO A O 1
ATOM 1014 N N . PHE A 1 133 ? 20.911 0.007 -23.377 1.00 60.78 133 PHE A N 1
ATOM 1015 C CA . PHE A 1 133 ? 19.503 -0.364 -23.470 1.00 60.78 133 PHE A CA 1
ATOM 1016 C C . PHE A 1 133 ? 18.710 0.447 -22.452 1.00 60.78 133 PHE A C 1
ATOM 1018 O O . PHE A 1 133 ? 19.006 0.455 -21.257 1.00 60.78 133 PHE A O 1
ATOM 1025 N N . ALA A 1 134 ? 17.714 1.169 -22.956 1.00 62.69 134 ALA A N 1
ATOM 1026 C CA . ALA A 1 134 ? 16.776 1.932 -22.154 1.00 62.69 134 ALA A CA 1
ATOM 1027 C C . ALA A 1 134 ? 15.388 1.294 -22.327 1.00 62.69 134 ALA A C 1
ATOM 1029 O O . ALA A 1 134 ? 14.840 1.393 -23.430 1.00 62.69 134 ALA A O 1
ATOM 1030 N N . PRO A 1 135 ? 14.826 0.656 -21.283 1.00 67.00 135 PRO A N 1
ATOM 1031 C CA . PRO A 1 135 ? 13.500 0.049 -21.336 1.00 67.00 135 PRO A CA 1
ATOM 1032 C C . PRO A 1 135 ? 12.419 1.141 -21.242 1.00 67.00 135 PRO A C 1
ATOM 1034 O O . PRO A 1 135 ? 11.945 1.500 -20.163 1.00 67.00 135 PRO A O 1
ATOM 1037 N N . VAL A 1 136 ? 12.078 1.741 -22.384 1.00 69.12 136 VAL A N 1
ATOM 1038 C CA . VAL A 1 136 ? 11.153 2.878 -22.507 1.00 69.12 136 VAL A CA 1
ATOM 1039 C C . VAL A 1 136 ? 9.739 2.489 -22.071 1.00 69.12 136 VAL A C 1
ATOM 1041 O O . VAL A 1 136 ? 9.082 3.264 -21.375 1.00 69.12 136 VAL A O 1
ATOM 1044 N N . VAL A 1 137 ? 9.276 1.285 -22.420 1.00 70.44 137 VAL A N 1
ATOM 1045 C CA . VAL A 1 137 ? 7.950 0.771 -22.035 1.00 70.44 137 VAL A CA 1
ATOM 1046 C C . VAL A 1 137 ? 7.877 0.588 -20.524 1.00 70.44 137 VAL A C 1
ATOM 1048 O O . VAL A 1 137 ? 6.911 1.005 -19.881 1.00 70.44 137 VAL A O 1
ATOM 1051 N N . THR A 1 138 ? 8.931 0.026 -19.937 1.00 77.81 138 THR A N 1
ATOM 1052 C CA . THR A 1 138 ? 8.993 -0.215 -18.493 1.00 77.81 138 THR A CA 1
ATOM 1053 C C . THR A 1 138 ? 8.997 1.099 -17.702 1.00 77.81 138 THR A C 1
ATOM 1055 O O . THR A 1 138 ? 8.273 1.222 -16.708 1.00 77.81 138 THR A O 1
ATOM 1058 N N . VAL A 1 139 ? 9.740 2.112 -18.166 1.00 78.81 139 VAL A N 1
ATOM 1059 C CA . VAL A 1 139 ? 9.761 3.457 -17.560 1.00 78.81 139 VAL A CA 1
ATOM 1060 C C . VAL A 1 139 ? 8.413 4.163 -17.726 1.00 78.81 139 VAL A C 1
ATOM 1062 O O . VAL A 1 139 ? 7.924 4.763 -16.769 1.00 78.81 139 VAL A O 1
ATOM 1065 N N . ALA A 1 140 ? 7.766 4.054 -18.891 1.00 79.50 140 ALA A N 1
ATOM 1066 C CA . ALA A 1 140 ? 6.421 4.592 -19.104 1.00 79.50 140 ALA A CA 1
ATOM 1067 C C . ALA A 1 140 ? 5.401 3.970 -18.133 1.00 79.50 140 ALA A C 1
ATOM 1069 O O . ALA A 1 140 ? 4.579 4.683 -17.556 1.00 79.50 140 ALA A O 1
ATOM 1070 N N . GLY A 1 141 ? 5.507 2.661 -17.879 1.00 81.06 141 GLY A N 1
ATOM 1071 C CA . GLY A 1 141 ? 4.725 1.969 -16.853 1.00 81.06 141 GLY A CA 1
ATOM 1072 C C . GLY A 1 141 ? 4.955 2.536 -15.447 1.00 81.06 141 GLY A C 1
ATOM 1073 O O . GLY A 1 141 ? 3.991 2.829 -14.742 1.00 81.06 141 GLY A O 1
ATOM 1074 N N . ALA A 1 142 ? 6.211 2.781 -15.055 1.00 84.12 142 ALA A N 1
ATOM 1075 C CA . ALA A 1 142 ? 6.525 3.420 -13.771 1.00 84.12 142 ALA A CA 1
ATOM 1076 C C . ALA A 1 142 ? 5.937 4.840 -13.670 1.00 84.12 142 ALA A C 1
ATOM 1078 O O . ALA A 1 142 ? 5.374 5.208 -12.638 1.00 84.12 142 ALA A O 1
ATOM 1079 N N . MET A 1 143 ? 6.014 5.626 -14.748 1.00 84.56 143 MET A N 1
ATOM 1080 C CA . MET A 1 143 ? 5.425 6.966 -14.799 1.00 84.56 143 MET A CA 1
ATOM 1081 C C . MET A 1 143 ? 3.899 6.946 -14.709 1.00 84.56 143 MET A C 1
ATOM 1083 O O . MET A 1 143 ? 3.335 7.863 -14.126 1.00 84.56 143 MET A O 1
ATOM 1087 N N . ALA A 1 144 ? 3.230 5.915 -15.229 1.00 85.69 144 ALA A N 1
ATOM 1088 C CA . ALA A 1 144 ? 1.790 5.728 -15.055 1.00 85.69 144 ALA A CA 1
ATOM 1089 C C . ALA A 1 144 ? 1.426 5.262 -13.632 1.00 85.69 144 ALA A C 1
ATOM 1091 O O . ALA A 1 144 ? 0.398 5.667 -13.090 1.00 85.69 144 ALA A O 1
ATOM 1092 N N . LEU A 1 145 ? 2.280 4.457 -12.991 1.00 86.12 145 LEU A N 1
ATOM 1093 C CA . LEU A 1 145 ? 2.104 4.033 -11.597 1.00 86.12 145 LEU A CA 1
ATOM 1094 C C . LEU A 1 145 ? 2.277 5.185 -10.597 1.00 86.12 145 LEU A C 1
ATOM 1096 O O . LEU A 1 145 ? 1.638 5.175 -9.545 1.00 86.12 145 LEU A O 1
ATOM 1100 N N . ALA A 1 146 ? 3.086 6.198 -10.915 1.00 86.00 146 ALA A N 1
ATOM 1101 C CA . ALA A 1 146 ? 3.307 7.358 -10.051 1.00 86.00 146 ALA A CA 1
ATOM 1102 C C . ALA A 1 146 ? 2.018 8.149 -9.701 1.00 86.00 146 ALA A C 1
ATOM 1104 O O . ALA A 1 146 ? 1.738 8.314 -8.511 1.00 86.00 146 ALA A O 1
ATOM 1105 N N . PRO A 1 147 ? 1.176 8.607 -10.652 1.00 89.31 147 PRO A N 1
ATOM 1106 C CA . PRO A 1 147 ? -0.083 9.275 -10.325 1.00 89.31 147 PRO A CA 1
ATOM 1107 C C . PRO A 1 147 ? -1.092 8.333 -9.655 1.00 89.31 147 PRO A C 1
ATOM 1109 O O . PRO A 1 147 ? -1.847 8.779 -8.792 1.00 89.31 147 PRO A O 1
ATOM 1112 N N . ILE A 1 148 ? -1.077 7.033 -9.980 1.00 89.69 148 ILE A N 1
ATOM 1113 C CA . ILE A 1 148 ? -1.903 6.029 -9.288 1.00 89.69 148 ILE A CA 1
ATOM 1114 C C . ILE A 1 148 ? -1.511 5.956 -7.806 1.00 89.69 148 ILE A C 1
ATOM 1116 O O . ILE A 1 148 ? -2.386 5.986 -6.943 1.00 89.69 148 ILE A O 1
ATOM 1120 N N . CYS A 1 149 ? -0.209 5.940 -7.499 1.00 88.12 149 CYS A N 1
ATOM 1121 C CA . CYS A 1 149 ? 0.308 6.003 -6.131 1.00 88.12 149 CYS A CA 1
ATOM 1122 C C . CYS A 1 149 ? -0.182 7.254 -5.391 1.00 88.12 149 CYS A C 1
ATOM 1124 O O . CYS A 1 149 ? -0.632 7.155 -4.251 1.00 88.12 149 CYS A O 1
ATOM 1126 N N . VAL A 1 150 ? -0.137 8.424 -6.035 1.00 88.25 150 VAL A N 1
ATOM 1127 C CA . VAL A 1 150 ? -0.612 9.680 -5.433 1.00 88.25 150 VAL A CA 1
ATOM 1128 C C . VAL A 1 150 ? -2.118 9.637 -5.166 1.00 88.25 150 VAL A C 1
ATOM 1130 O O . VAL A 1 150 ? -2.550 9.952 -4.059 1.00 88.25 150 VAL A O 1
ATOM 1133 N N . GLY A 1 151 ? -2.928 9.202 -6.134 1.00 88.94 151 GLY A N 1
ATOM 1134 C CA . GLY A 1 151 ? -4.376 9.071 -5.949 1.00 88.94 151 GLY A CA 1
ATOM 1135 C C . GLY A 1 151 ? -4.727 8.098 -4.821 1.00 88.94 151 GLY A C 1
ATOM 1136 O O . GLY A 1 151 ? -5.584 8.384 -3.982 1.00 88.94 151 GLY A O 1
ATOM 1137 N N . TRP A 1 152 ? -4.003 6.981 -4.742 1.00 88.69 152 TRP A N 1
ATOM 1138 C CA . TRP A 1 152 ? -4.186 5.999 -3.681 1.00 88.69 152 TRP A CA 1
ATOM 1139 C C . TRP A 1 152 ? -3.759 6.528 -2.306 1.00 88.69 152 TRP A C 1
ATOM 1141 O O . TRP A 1 152 ? -4.413 6.230 -1.307 1.00 88.69 152 TRP A O 1
ATOM 1151 N N . LEU A 1 153 ? -2.713 7.362 -2.238 1.00 86.94 153 LEU A N 1
ATOM 1152 C CA . LEU A 1 153 ? -2.314 8.049 -1.006 1.00 86.94 153 LEU A CA 1
ATOM 1153 C C . LEU A 1 153 ? -3.439 8.941 -0.478 1.00 86.94 153 LEU A C 1
ATOM 1155 O O . LEU A 1 153 ? -3.774 8.879 0.703 1.00 86.94 153 LEU A O 1
ATOM 1159 N N . VAL A 1 154 ? -4.040 9.752 -1.351 1.00 88.81 154 VAL A N 1
ATOM 1160 C CA . VAL A 1 154 ? -5.147 10.645 -0.979 1.00 88.81 154 VAL A CA 1
ATOM 1161 C C . VAL A 1 154 ? -6.349 9.835 -0.490 1.00 88.81 154 VAL A C 1
ATOM 1163 O O . VAL A 1 154 ? -6.925 10.155 0.551 1.00 88.81 154 VAL A O 1
ATOM 1166 N N . TYR A 1 155 ? -6.688 8.747 -1.187 1.00 86.75 155 TYR A N 1
ATOM 1167 C CA . TYR A 1 155 ? -7.749 7.834 -0.760 1.00 86.75 155 TYR A CA 1
ATOM 1168 C C . TYR A 1 155 ? -7.464 7.218 0.617 1.00 86.75 155 TYR A C 1
ATOM 1170 O O . TYR A 1 155 ? -8.341 7.180 1.479 1.00 86.75 155 TYR A O 1
ATOM 1178 N N . PHE A 1 156 ? -6.224 6.788 0.851 1.00 84.25 156 PHE A N 1
ATOM 1179 C CA . PHE A 1 156 ? -5.800 6.229 2.129 1.00 84.25 156 PHE A CA 1
ATOM 1180 C C . PHE A 1 156 ? -5.930 7.234 3.278 1.00 84.25 156 PHE A C 1
ATOM 1182 O O . PHE A 1 156 ? -6.437 6.878 4.342 1.00 84.25 156 PHE A O 1
ATOM 1189 N N . ILE A 1 157 ? -5.534 8.490 3.054 1.00 85.06 157 ILE A N 1
ATOM 1190 C CA . ILE A 1 157 ? -5.699 9.562 4.043 1.00 85.06 157 ILE A CA 1
ATOM 1191 C C . ILE A 1 157 ? -7.184 9.748 4.368 1.00 85.06 157 ILE A C 1
ATOM 1193 O O . ILE A 1 157 ? -7.553 9.737 5.540 1.00 85.06 157 ILE A O 1
ATOM 1197 N N . HIS A 1 158 ? -8.046 9.846 3.351 1.00 84.19 158 HIS A N 1
ATOM 1198 C CA . HIS A 1 158 ? -9.489 9.998 3.555 1.00 84.19 158 HIS A CA 1
ATOM 1199 C C . HIS A 1 158 ? -10.095 8.832 4.353 1.00 84.19 158 HIS A C 1
ATOM 1201 O O . HIS A 1 158 ? -10.871 9.047 5.286 1.00 84.19 158 HIS A O 1
ATOM 1207 N N . HIS A 1 159 ? -9.707 7.598 4.025 1.00 81.69 159 HIS A N 1
ATOM 1208 C CA . HIS A 1 159 ? -10.164 6.397 4.723 1.00 81.69 159 HIS A CA 1
ATOM 1209 C C . HIS A 1 159 ? -9.756 6.391 6.199 1.00 81.69 159 HIS A C 1
ATOM 1211 O O . HIS A 1 159 ? -10.601 6.173 7.068 1.00 81.69 159 HIS A O 1
ATOM 1217 N N . ILE A 1 160 ? -8.487 6.691 6.500 1.00 77.12 160 ILE A N 1
ATOM 1218 C CA . ILE A 1 160 ? -8.003 6.766 7.885 1.00 77.12 160 ILE A CA 1
ATOM 1219 C C . ILE A 1 160 ? -8.712 7.878 8.656 1.00 77.12 160 ILE A C 1
ATOM 1221 O O . ILE A 1 160 ? -9.146 7.647 9.785 1.00 77.12 160 ILE A O 1
ATOM 1225 N N . SER A 1 161 ? -8.874 9.063 8.060 1.00 79.44 161 SER A N 1
ATOM 1226 C CA . SER A 1 161 ? -9.589 10.169 8.700 1.00 79.44 161 SER A CA 1
ATOM 1227 C C . SER A 1 161 ? -11.019 9.775 9.076 1.00 79.44 161 SER A C 1
ATOM 1229 O O . SER A 1 161 ? -11.423 9.976 10.221 1.00 79.44 161 SER A O 1
ATOM 1231 N N . ASN A 1 162 ? -11.756 9.136 8.164 1.00 74.94 162 ASN A N 1
ATOM 1232 C CA . ASN A 1 162 ? -13.116 8.674 8.443 1.00 74.94 162 ASN A CA 1
ATOM 1233 C C . ASN A 1 162 ? -13.150 7.596 9.534 1.00 74.94 162 ASN A C 1
ATOM 1235 O O . ASN A 1 162 ? -14.007 7.647 10.416 1.00 74.94 162 ASN A O 1
ATOM 1239 N N . ALA A 1 163 ? -12.215 6.641 9.512 1.00 69.44 163 ALA A N 1
ATOM 1240 C CA . ALA A 1 163 ? -12.143 5.585 10.520 1.00 69.44 163 ALA A CA 1
ATOM 1241 C C . ALA A 1 163 ? -11.928 6.156 11.933 1.00 69.44 163 ALA A C 1
ATOM 1243 O O . ALA A 1 163 ? -12.593 5.735 12.881 1.00 69.44 163 ALA A O 1
ATOM 1244 N N . ILE A 1 164 ? -11.048 7.153 12.077 1.00 70.88 164 ILE A N 1
ATOM 1245 C CA . ILE A 1 164 ? -10.807 7.837 13.355 1.00 70.88 164 ILE A CA 1
ATOM 1246 C C . ILE A 1 164 ? -12.063 8.604 13.805 1.00 70.88 164 ILE A C 1
ATOM 1248 O O . ILE A 1 164 ? -12.473 8.487 14.961 1.00 70.88 164 ILE A O 1
ATOM 1252 N N . SER A 1 165 ? -12.721 9.339 12.902 1.00 68.00 165 SER A N 1
ATOM 1253 C CA . SER A 1 165 ? -13.946 10.087 13.218 1.00 68.00 165 SER A CA 1
ATOM 1254 C C . SER A 1 165 ? -15.101 9.189 13.673 1.00 68.00 165 SER A C 1
ATOM 1256 O O . SER A 1 165 ? -15.770 9.519 14.652 1.00 68.00 165 SER A O 1
ATOM 1258 N N . VAL A 1 166 ? -15.329 8.049 13.011 1.00 68.62 166 VAL A N 1
ATOM 1259 C CA . VAL A 1 166 ? -16.404 7.107 13.377 1.00 68.62 166 VAL A CA 1
ATOM 1260 C C . VAL A 1 166 ? -16.166 6.515 14.764 1.00 68.62 166 VAL A C 1
ATOM 1262 O O . VAL A 1 166 ? -17.089 6.490 15.576 1.00 68.62 166 VAL A O 1
ATOM 1265 N N . ASN A 1 167 ? -14.934 6.102 15.068 1.00 68.75 167 ASN A N 1
ATOM 1266 C CA . ASN A 1 167 ? -14.596 5.557 16.384 1.00 68.75 167 ASN A CA 1
ATOM 1267 C C . ASN A 1 167 ? -14.864 6.573 17.507 1.00 68.75 167 ASN A C 1
ATOM 1269 O O . ASN A 1 167 ? -15.498 6.233 18.505 1.00 68.75 167 ASN A O 1
ATOM 1273 N N . ASN A 1 168 ? -14.489 7.840 17.303 1.00 66.31 168 ASN A N 1
ATOM 1274 C CA . ASN A 1 168 ? -14.766 8.911 18.265 1.00 66.31 168 ASN A CA 1
ATOM 1275 C C . ASN A 1 168 ? -16.274 9.138 18.485 1.00 66.31 168 ASN A C 1
ATOM 1277 O O . ASN A 1 168 ? -16.708 9.396 19.609 1.00 66.31 168 ASN A O 1
ATOM 1281 N N . ILE A 1 169 ? -17.087 9.045 17.428 1.00 71.00 169 ILE A N 1
ATOM 1282 C CA . ILE A 1 169 ? -18.548 9.200 17.519 1.00 71.00 169 ILE A CA 1
ATOM 1283 C C . ILE A 1 169 ? -19.172 8.029 18.284 1.00 71.00 169 ILE A C 1
ATOM 1285 O O . ILE A 1 169 ? -20.009 8.255 19.157 1.00 71.00 169 ILE A O 1
ATOM 1289 N N . VAL A 1 170 ? -18.759 6.793 17.996 1.00 78.44 170 VAL A N 1
ATOM 1290 C CA . VAL A 1 170 ? -19.268 5.595 18.682 1.00 78.44 170 VAL A CA 1
ATOM 1291 C C . VAL A 1 170 ? -18.953 5.647 20.174 1.00 78.44 170 VAL A C 1
ATOM 1293 O O . VAL A 1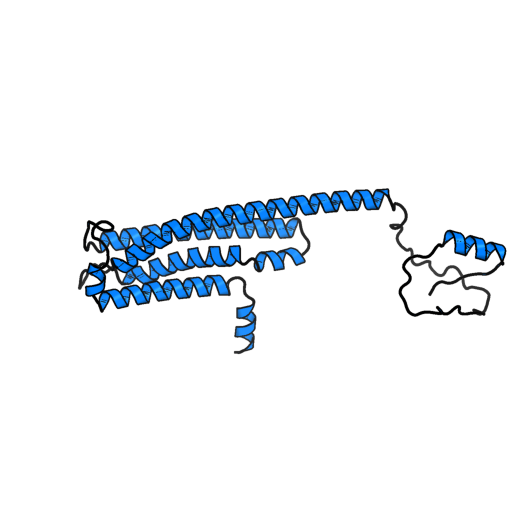 170 ? -19.837 5.385 20.987 1.00 78.44 170 VAL A O 1
ATOM 1296 N N . ASP A 1 171 ? -17.742 6.054 20.552 1.00 74.94 171 ASP A N 1
ATOM 1297 C CA . ASP A 1 171 ? -17.378 6.224 21.960 1.00 74.94 171 ASP A CA 1
ATOM 1298 C C . ASP A 1 171 ? -18.191 7.306 22.663 1.00 74.94 171 ASP A C 1
ATOM 1300 O O . ASP A 1 171 ? -18.515 7.169 23.847 1.00 74.94 171 ASP A O 1
ATOM 1304 N N . ARG A 1 172 ? -18.534 8.382 21.948 1.00 75.19 172 ARG A N 1
ATOM 1305 C CA . ARG A 1 172 ? -19.415 9.423 22.477 1.00 75.19 172 ARG A CA 1
ATOM 1306 C C . ARG A 1 172 ? -20.815 8.870 22.732 1.00 75.19 172 ARG A C 1
ATOM 1308 O O . ARG A 1 172 ? -21.316 9.022 23.840 1.00 75.19 172 ARG A O 1
ATOM 1315 N N . ILE A 1 173 ? -21.396 8.174 21.752 1.00 82.25 173 ILE A N 1
ATOM 1316 C CA . ILE A 1 173 ? -22.725 7.550 21.871 1.00 82.25 173 ILE A CA 1
ATOM 1317 C C . ILE A 1 173 ? -22.731 6.506 22.988 1.00 82.25 173 ILE A C 1
ATOM 1319 O O . ILE A 1 173 ? -23.678 6.445 23.767 1.00 82.25 173 ILE A O 1
ATOM 1323 N N . ARG A 1 174 ? -21.670 5.699 23.106 1.00 83.69 174 ARG A N 1
ATOM 1324 C CA . ARG A 1 174 ? -21.530 4.720 24.185 1.00 83.69 174 ARG A CA 1
ATOM 1325 C C . ARG A 1 174 ? -21.576 5.402 25.550 1.00 83.69 174 ARG A C 1
ATOM 1327 O O . ARG A 1 174 ? -22.357 4.974 26.391 1.00 83.69 174 ARG A O 1
ATOM 1334 N N . ARG A 1 175 ? -20.777 6.453 25.765 1.00 81.44 175 ARG A N 1
ATOM 1335 C CA . ARG A 1 175 ? -20.767 7.202 27.034 1.00 81.44 175 ARG A CA 1
ATOM 1336 C C . ARG A 1 175 ? -22.122 7.830 27.334 1.00 81.44 175 ARG A C 1
ATOM 1338 O O . ARG A 1 175 ? -22.593 7.740 28.456 1.00 81.44 175 ARG A O 1
ATOM 1345 N N . GLU A 1 176 ? -22.757 8.421 26.331 1.00 84.31 176 GLU A N 1
ATOM 1346 C CA . GLU A 1 176 ? -24.088 9.015 26.463 1.00 84.31 176 GLU A CA 1
ATOM 1347 C C . GLU A 1 176 ? -25.142 7.959 26.829 1.00 84.31 176 GLU A C 1
ATOM 1349 O O . GLU A 1 176 ? -25.949 8.166 27.729 1.00 84.31 176 GLU A O 1
ATOM 1354 N N . THR A 1 177 ? -25.067 6.776 26.218 1.00 85.38 177 THR A N 1
ATOM 1355 C CA . THR A 1 177 ? -25.956 5.650 26.534 1.00 85.38 177 THR A CA 1
ATOM 1356 C C . THR A 1 177 ? -25.696 5.099 27.936 1.00 85.38 177 THR A C 1
ATOM 1358 O O . THR A 1 177 ? -26.645 4.817 28.659 1.00 85.38 177 THR A O 1
ATOM 1361 N N . GLU A 1 178 ? -24.432 4.949 28.343 1.00 85.75 178 GLU A N 1
ATOM 1362 C CA . GLU A 1 178 ? -24.070 4.514 29.699 1.00 85.75 178 GLU A CA 1
ATOM 1363 C C . GLU A 1 178 ? -24.588 5.500 30.755 1.00 85.75 178 GLU A C 1
ATOM 1365 O O . GLU A 1 178 ? -25.154 5.058 31.751 1.00 85.75 178 GLU A O 1
ATOM 1370 N N . LEU A 1 179 ? -24.493 6.811 30.503 1.00 85.12 179 LEU A N 1
ATOM 1371 C CA . LEU A 1 179 ? -25.056 7.842 31.381 1.00 85.12 179 LEU A CA 1
ATOM 1372 C C . LEU A 1 179 ? -26.580 7.729 31.499 1.00 85.12 179 LEU A C 1
ATOM 1374 O O . LEU A 1 179 ? -27.104 7.755 32.607 1.00 85.12 179 LEU A O 1
ATOM 1378 N N . VAL A 1 180 ? -27.285 7.548 30.379 1.00 85.62 180 VAL A N 1
ATOM 1379 C CA . VAL A 1 180 ? -28.748 7.371 30.377 1.00 85.62 180 VAL A CA 1
ATOM 1380 C C . VAL A 1 180 ? -29.158 6.086 31.102 1.00 85.62 180 VAL A C 1
ATOM 1382 O O . VAL A 1 180 ? -30.144 6.074 31.835 1.00 85.62 180 VAL A O 1
ATOM 1385 N N . ILE A 1 181 ? -28.408 4.993 30.930 1.00 81.94 181 ILE A N 1
ATOM 1386 C CA . ILE A 1 181 ? -28.651 3.743 31.661 1.00 81.94 181 ILE A CA 1
ATOM 1387 C C . ILE A 1 181 ? -28.433 3.950 33.163 1.00 81.94 181 ILE A C 1
ATOM 1389 O O . ILE A 1 181 ? -29.261 3.500 33.952 1.00 81.94 181 ILE A O 1
ATOM 1393 N N . ASP A 1 182 ? -27.353 4.626 33.560 1.00 80.19 182 ASP A N 1
ATOM 1394 C CA . ASP A 1 182 ? -27.053 4.885 34.971 1.00 80.19 182 ASP A CA 1
ATOM 1395 C C . ASP A 1 182 ? -28.085 5.830 35.615 1.00 80.19 182 ASP A C 1
ATOM 1397 O O . ASP A 1 182 ? -28.429 5.651 36.784 1.00 80.19 182 ASP A O 1
ATOM 1401 N N . GLU A 1 183 ? -28.649 6.772 34.853 1.00 81.12 183 GLU A N 1
ATOM 1402 C CA . GLU A 1 183 ? -29.746 7.641 35.297 1.00 81.12 183 GLU A CA 1
ATOM 1403 C C . GLU A 1 183 ? -31.074 6.878 35.454 1.00 81.12 183 GLU A C 1
ATOM 1405 O O . GLU A 1 183 ? -31.794 7.069 36.434 1.00 81.12 183 GLU A O 1
ATOM 1410 N N . LEU A 1 184 ? -31.399 5.977 34.520 1.00 79.06 184 LEU A N 1
ATOM 1411 C CA . LEU A 1 184 ? -32.653 5.213 34.535 1.00 79.06 184 LEU A CA 1
ATOM 1412 C C . LEU A 1 184 ? -32.621 3.984 35.461 1.00 79.06 184 LEU A C 1
ATOM 1414 O O . LEU A 1 184 ? -33.679 3.500 35.868 1.00 79.06 184 LEU A O 1
ATOM 1418 N N . MET A 1 185 ? -31.439 3.450 35.788 1.00 70.62 185 MET A N 1
ATOM 1419 C CA . MET A 1 185 ? -31.268 2.236 36.603 1.00 70.62 185 MET A CA 1
ATOM 1420 C C . MET A 1 185 ? -30.201 2.378 37.712 1.00 70.62 185 MET A C 1
ATOM 1422 O O . MET A 1 185 ? -29.271 1.567 37.776 1.00 70.62 185 MET A O 1
ATOM 1426 N N . PRO A 1 186 ? -30.353 3.323 38.658 1.00 63.38 186 PRO A N 1
ATOM 1427 C CA . PRO A 1 186 ? -29.353 3.571 39.703 1.00 63.38 186 PRO A CA 1
ATOM 1428 C C . PRO A 1 186 ? -29.104 2.377 40.654 1.00 63.38 186 PRO A C 1
ATOM 1430 O O . PRO A 1 186 ? -28.028 2.271 41.238 1.00 63.38 186 PRO A O 1
ATOM 1433 N N . ASP A 1 187 ? -30.056 1.444 40.800 1.00 59.06 187 ASP A N 1
ATOM 1434 C CA . ASP A 1 187 ? -30.022 0.400 41.844 1.00 59.06 187 ASP A CA 1
ATOM 1435 C C . ASP A 1 187 ? -29.503 -0.991 41.408 1.00 59.06 187 ASP A C 1
ATOM 1437 O O . ASP A 1 187 ? -29.297 -1.858 42.260 1.00 59.06 187 ASP A O 1
ATOM 1441 N N . ILE A 1 188 ? -29.251 -1.250 40.116 1.00 57.62 188 ILE A N 1
ATOM 1442 C CA . ILE A 1 188 ? -28.825 -2.594 39.645 1.00 57.62 188 ILE A CA 1
ATOM 1443 C C . ILE A 1 188 ? -27.321 -2.846 39.850 1.00 57.62 188 ILE A C 1
ATOM 1445 O O . ILE A 1 188 ? -26.877 -3.993 39.851 1.00 57.62 188 ILE A O 1
ATOM 1449 N N . ARG A 1 189 ? -26.527 -1.799 40.109 1.00 52.34 189 ARG A N 1
ATOM 1450 C CA . ARG A 1 189 ? -25.089 -1.911 40.412 1.00 52.34 189 ARG A CA 1
ATOM 1451 C C . ARG A 1 189 ? -24.770 -1.972 41.906 1.00 52.34 189 ARG A C 1
ATOM 1453 O O . ARG A 1 189 ? -23.636 -1.694 42.294 1.00 52.34 189 ARG A O 1
ATOM 1460 N N . ARG A 1 190 ? -25.708 -2.367 42.774 1.00 51.56 190 ARG A N 1
ATOM 1461 C CA . ARG A 1 190 ? -25.243 -2.940 44.043 1.00 51.56 190 ARG A CA 1
ATOM 1462 C C . ARG A 1 190 ? -24.503 -4.224 43.683 1.00 51.56 190 ARG A C 1
ATOM 1464 O O . ARG A 1 190 ? -25.058 -5.014 42.915 1.00 51.56 190 ARG A O 1
ATOM 1471 N N . PRO A 1 191 ? -23.278 -4.450 44.195 1.00 45.69 191 PRO A N 1
ATOM 1472 C CA . PRO A 1 191 ? -22.705 -5.779 44.137 1.00 45.69 191 PRO A CA 1
ATOM 1473 C C . PRO A 1 191 ? -23.808 -6.702 44.627 1.00 45.69 191 PRO A C 1
ATOM 1475 O O . PRO A 1 191 ? -24.423 -6.430 45.666 1.00 45.69 191 PRO A O 1
ATOM 1478 N N . ILE A 1 192 ? -24.098 -7.756 43.872 1.00 50.44 192 ILE A N 1
ATOM 1479 C CA . ILE A 1 192 ? -24.702 -8.924 44.484 1.00 50.44 192 ILE A CA 1
ATOM 1480 C C . ILE A 1 192 ? -23.650 -9.314 45.518 1.00 50.44 192 ILE A C 1
ATOM 1482 O O . ILE A 1 192 ? -22.702 -10.028 45.205 1.00 50.44 192 ILE A O 1
ATOM 1486 N N . HIS A 1 193 ? -23.756 -8.767 46.735 1.00 45.09 193 HIS A N 1
ATOM 1487 C CA . HIS A 1 193 ? -23.266 -9.467 47.895 1.00 45.09 193 HIS A CA 1
ATOM 1488 C C . HIS A 1 193 ? -23.826 -10.862 47.670 1.00 45.09 193 HIS A C 1
ATOM 1490 O O . HIS A 1 193 ? -25.049 -10.979 47.496 1.00 45.09 193 HIS A O 1
ATOM 1496 N N . PRO A 1 194 ? -22.978 -11.901 47.572 1.00 43.19 194 PRO A N 1
ATOM 1497 C CA . PRO A 1 194 ? -23.472 -13.229 47.852 1.00 43.19 194 PRO A CA 1
ATOM 1498 C C . PRO A 1 194 ? -24.258 -13.017 49.135 1.00 43.19 194 PRO A C 1
ATOM 1500 O O . PRO A 1 194 ? -23.691 -12.522 50.110 1.00 43.19 194 PRO A O 1
ATOM 1503 N N . LEU A 1 195 ? -25.581 -13.178 49.075 1.00 51.47 195 LEU A N 1
ATOM 1504 C CA . LEU A 1 195 ? -26.389 -13.239 50.274 1.00 51.47 195 LEU A CA 1
ATOM 1505 C C . LEU A 1 195 ? -25.788 -14.440 50.985 1.00 51.47 195 LEU A C 1
ATOM 1507 O O . LEU A 1 195 ? -26.137 -15.574 50.661 1.00 51.47 195 LEU A O 1
ATOM 1511 N N . GLU A 1 196 ? -24.778 -14.186 51.822 1.00 44.66 196 GLU A N 1
ATOM 1512 C CA . GLU A 1 196 ? -24.255 -15.114 52.797 1.00 44.66 196 GLU A CA 1
ATOM 1513 C C . GLU A 1 196 ? -25.503 -15.635 53.463 1.00 44.66 196 GLU A C 1
ATOM 1515 O O . GLU A 1 196 ? -26.221 -14.862 54.096 1.00 44.66 196 GLU A O 1
ATOM 1520 N N . ALA A 1 197 ? -25.820 -16.880 53.104 1.00 48.34 197 ALA A N 1
ATOM 1521 C CA . ALA A 1 197 ? -27.002 -17.631 53.461 1.00 48.34 197 ALA A CA 1
ATOM 1522 C C . ALA A 1 197 ? -28.018 -16.794 54.246 1.00 48.34 197 ALA A C 1
ATOM 1524 O O . ALA A 1 197 ? -27.996 -16.791 55.478 1.00 48.34 197 ALA A O 1
ATOM 1525 N N . ALA A 1 198 ? -28.906 -16.076 53.540 1.00 48.25 198 ALA A N 1
ATOM 1526 C CA . ALA A 1 198 ? -30.152 -15.646 54.163 1.00 48.25 198 ALA A CA 1
ATOM 1527 C C . ALA A 1 198 ? -30.713 -16.901 54.842 1.00 48.25 198 ALA A C 1
ATOM 1529 O O . ALA A 1 198 ? -30.884 -17.917 54.166 1.00 48.25 198 ALA A O 1
ATOM 1530 N N . GLY A 1 199 ? -30.781 -16.840 56.176 1.00 48.06 199 GLY A N 1
ATOM 1531 C CA . GLY A 1 199 ? -30.613 -17.979 57.074 1.00 48.06 199 GLY A CA 1
ATOM 1532 C C . GLY A 1 199 ? -31.360 -19.241 56.668 1.00 48.06 199 GLY A C 1
ATOM 1533 O O . GLY A 1 199 ? -32.411 -19.182 56.035 1.00 48.06 199 GLY A O 1
ATOM 1534 N N . SER A 1 200 ? -30.809 -20.388 57.071 1.00 48.31 200 SER A N 1
ATOM 1535 C CA . SER A 1 200 ? -31.450 -21.702 56.981 1.00 48.31 200 SER A CA 1
ATOM 1536 C C . SER A 1 200 ? -32.967 -21.586 57.149 1.00 48.31 200 SER A C 1
ATOM 1538 O O . SER A 1 200 ? -33.450 -21.293 58.246 1.00 48.31 200 SER A O 1
ATOM 1540 N N . PHE A 1 201 ? -33.710 -21.769 56.056 1.00 55.59 201 PHE A N 1
ATOM 1541 C CA . PHE A 1 201 ? -35.165 -21.766 56.106 1.00 55.59 201 PHE A CA 1
ATOM 1542 C C . PHE A 1 201 ? -35.605 -22.867 57.082 1.00 55.59 201 PHE A C 1
ATOM 1544 O O . PHE A 1 201 ? -35.215 -24.024 56.892 1.00 55.59 201 PHE A O 1
ATOM 1551 N N . PRO A 1 202 ? -36.386 -22.555 58.128 1.00 51.88 202 PRO A N 1
ATOM 1552 C CA . PRO A 1 202 ? -36.913 -23.572 59.022 1.00 51.88 202 PRO A CA 1
ATOM 1553 C C . PRO A 1 202 ? -38.101 -24.248 58.326 1.00 51.88 202 PRO A C 1
ATOM 1555 O O . PRO A 1 202 ? -39.253 -23.914 58.574 1.00 51.88 202 PRO A O 1
ATOM 1558 N N . GLY A 1 203 ? -37.828 -25.154 57.387 1.00 58.62 203 GLY A N 1
ATOM 1559 C CA . GLY A 1 203 ? -38.871 -25.927 56.711 1.00 58.62 203 GLY A CA 1
ATOM 1560 C C . GLY A 1 203 ? -38.390 -26.623 55.441 1.00 58.62 203 GLY A C 1
ATOM 1561 O O . GLY A 1 203 ? -37.633 -26.056 54.654 1.00 58.62 203 GLY A O 1
ATOM 1562 N N . LYS A 1 204 ? -38.844 -27.866 55.229 1.00 58.28 204 LYS A N 1
ATOM 1563 C CA . LYS A 1 204 ? -38.721 -28.563 53.937 1.00 58.28 204 LYS A CA 1
ATOM 1564 C C . LYS A 1 204 ? -39.406 -27.714 52.858 1.00 58.28 204 LYS A C 1
ATOM 1566 O O . LYS A 1 204 ? -40.503 -27.224 53.089 1.00 58.28 204 LYS A O 1
ATOM 1571 N N . LEU A 1 205 ? -38.788 -27.553 51.684 1.00 59.62 205 LEU A N 1
ATOM 1572 C CA . LEU A 1 205 ? -39.476 -26.979 50.521 1.00 59.62 205 LEU A CA 1
ATOM 1573 C C . LEU A 1 205 ? -40.674 -27.871 50.165 1.00 59.62 205 LEU A C 1
ATOM 1575 O O . LEU A 1 205 ? -40.480 -29.017 49.766 1.00 59.62 205 LEU A O 1
ATOM 1579 N N . GLU A 1 206 ? -41.896 -27.358 50.314 1.00 63.62 206 GLU A N 1
ATOM 1580 C CA . GLU A 1 206 ? -43.108 -28.170 50.136 1.00 63.62 206 GLU A CA 1
ATOM 1581 C C . GLU A 1 206 ? -43.630 -28.196 48.689 1.00 63.62 206 GLU A C 1
ATOM 1583 O O . GLU A 1 206 ? -44.267 -29.174 48.305 1.00 63.62 206 GLU A O 1
ATOM 1588 N N . VAL A 1 207 ? -43.355 -27.182 47.850 1.00 76.44 207 VAL A N 1
ATOM 1589 C CA . VAL A 1 207 ? -43.929 -27.105 46.489 1.00 76.44 207 VAL A CA 1
ATOM 1590 C C . VAL A 1 207 ? -42.984 -26.436 45.484 1.00 76.44 207 VAL A C 1
ATOM 1592 O O . VAL A 1 207 ? -42.629 -25.269 45.629 1.00 76.44 207 VAL A O 1
ATOM 1595 N N . PHE A 1 208 ? -42.649 -27.148 44.403 1.00 77.19 208 PHE A N 1
ATOM 1596 C CA . PHE A 1 208 ? -41.985 -26.579 43.225 1.00 77.19 208 PHE A CA 1
ATOM 1597 C C . PHE A 1 208 ? -43.027 -26.152 42.185 1.00 77.19 208 PHE A C 1
ATOM 1599 O O . PHE A 1 208 ? -43.724 -26.997 41.617 1.00 77.19 208 PHE A O 1
ATOM 1606 N N . LEU A 1 209 ? -43.104 -24.855 41.876 1.00 78.56 209 LEU A N 1
ATOM 1607 C CA . LEU A 1 209 ? -43.860 -24.376 40.718 1.00 78.56 209 LEU A CA 1
ATOM 1608 C C . LEU A 1 209 ? -42.995 -24.459 39.463 1.00 78.56 209 LEU A C 1
ATOM 1610 O O . LEU A 1 209 ? -42.123 -23.626 39.229 1.00 78.56 209 LEU A O 1
ATOM 1614 N N . ARG A 1 210 ? -43.262 -25.465 38.630 1.00 80.44 210 ARG A N 1
ATOM 1615 C CA . ARG A 1 210 ? -42.640 -25.568 37.308 1.00 80.44 210 ARG A CA 1
ATOM 1616 C C . ARG A 1 210 ? -43.344 -24.648 36.318 1.00 80.44 210 ARG A C 1
ATOM 1618 O O . ARG A 1 210 ? -44.569 -24.516 36.341 1.00 80.44 210 ARG A O 1
ATOM 1625 N N . SER A 1 211 ? -42.570 -24.057 35.410 1.00 81.62 211 SER A N 1
ATOM 1626 C CA . SER A 1 211 ? -43.147 -23.335 34.279 1.00 81.62 211 SER A CA 1
ATOM 1627 C C . SER A 1 211 ? -43.986 -24.288 33.428 1.00 81.62 211 SER A C 1
ATOM 1629 O O . SER A 1 211 ? -43.548 -25.387 33.092 1.00 81.62 211 SER A O 1
ATOM 1631 N N . ARG A 1 212 ? -45.194 -23.853 33.057 1.00 83.00 212 ARG A N 1
ATOM 1632 C CA . ARG A 1 212 ? -46.078 -24.607 32.153 1.00 83.00 212 ARG A CA 1
ATOM 1633 C C . ARG A 1 212 ? -45.592 -24.592 30.702 1.00 83.00 212 ARG A C 1
ATOM 1635 O O . ARG A 1 212 ? -46.082 -25.376 29.899 1.00 83.00 212 ARG A O 1
ATOM 1642 N N . GLN A 1 213 ? -44.668 -23.693 30.362 1.00 83.12 213 GLN A N 1
ATOM 1643 C CA . GLN A 1 213 ? -44.133 -23.521 29.014 1.00 83.12 213 GLN A CA 1
ATOM 1644 C C . GLN A 1 213 ? -42.614 -23.340 29.047 1.00 83.12 213 GLN A C 1
ATOM 1646 O O . GLN A 1 213 ? -42.065 -22.721 29.962 1.00 83.12 213 GLN A O 1
ATOM 1651 N N . SER A 1 214 ? -41.936 -23.862 28.030 1.00 77.50 214 SER A N 1
ATOM 1652 C CA . SER A 1 214 ? -40.504 -23.646 27.821 1.00 77.50 214 SER A CA 1
ATOM 1653 C C . SER A 1 214 ? -40.258 -22.234 27.282 1.00 77.50 214 SER A C 1
ATOM 1655 O O . SER A 1 214 ? -40.897 -21.813 26.321 1.00 77.50 214 SER A O 1
ATOM 1657 N N . GLY A 1 215 ? -39.329 -21.499 27.892 1.00 80.88 215 GLY A N 1
ATOM 1658 C CA . GLY A 1 215 ? -38.988 -20.133 27.500 1.00 80.88 215 GLY A CA 1
ATOM 1659 C C . GLY A 1 215 ? -37.955 -19.507 28.436 1.00 80.88 215 GLY A C 1
ATOM 1660 O O . GLY A 1 215 ? -37.465 -20.163 29.352 1.00 80.88 215 GLY A O 1
ATOM 1661 N N . TYR A 1 216 ? -37.636 -18.232 28.209 1.00 70.62 216 TYR A N 1
ATOM 1662 C CA . TYR A 1 216 ? -36.708 -17.460 29.041 1.00 70.62 216 TYR A CA 1
ATOM 1663 C C . TYR A 1 216 ? -37.464 -16.421 29.873 1.00 70.62 216 TYR A C 1
ATOM 1665 O O . TYR A 1 216 ? -38.365 -15.747 29.365 1.00 70.62 216 TYR A O 1
ATOM 1673 N N . ILE A 1 217 ? -37.080 -16.261 31.142 1.00 76.62 217 ILE A N 1
ATOM 1674 C CA . ILE A 1 217 ? -37.661 -15.261 32.042 1.00 76.62 217 ILE A CA 1
ATOM 1675 C C . ILE A 1 217 ? -37.128 -13.880 31.644 1.00 76.62 217 ILE A C 1
ATOM 1677 O O . ILE A 1 217 ? -35.952 -13.588 31.828 1.00 76.62 217 ILE A O 1
ATOM 1681 N N . ARG A 1 218 ? -37.990 -13.027 31.078 1.00 79.00 218 ARG A N 1
ATOM 1682 C CA . ARG A 1 218 ? -37.613 -11.654 30.687 1.00 79.00 218 ARG A CA 1
ATOM 1683 C C . ARG A 1 218 ? -37.719 -10.651 31.832 1.00 79.00 218 ARG A C 1
ATOM 1685 O O . ARG A 1 218 ? -37.017 -9.649 31.825 1.00 79.00 218 ARG A O 1
ATOM 1692 N N . TYR A 1 219 ? -38.629 -10.888 32.773 1.00 80.75 219 TYR A N 1
ATOM 1693 C CA . TYR A 1 219 ? -38.946 -9.939 33.834 1.00 80.75 219 TYR A CA 1
ATOM 1694 C C . TYR A 1 219 ? -39.540 -10.655 35.049 1.00 80.75 219 TYR A C 1
ATOM 1696 O O . TYR A 1 219 ? -40.386 -11.538 34.894 1.00 80.75 219 TYR A O 1
ATOM 1704 N N . ILE A 1 220 ? -39.111 -10.255 36.249 1.00 80.94 220 ILE A N 1
ATOM 1705 C CA . ILE A 1 220 ? -39.628 -10.747 37.530 1.00 80.94 220 ILE A CA 1
ATOM 1706 C C . ILE A 1 220 ? -40.035 -9.538 38.375 1.00 80.94 220 ILE A C 1
ATOM 1708 O O . ILE A 1 220 ? -39.191 -8.740 38.779 1.00 80.94 220 ILE A O 1
ATOM 1712 N N . ASP A 1 221 ? -41.325 -9.421 38.686 1.00 85.00 221 ASP A N 1
ATOM 1713 C CA . ASP A 1 221 ? -41.833 -8.380 39.584 1.00 85.00 221 ASP A CA 1
ATOM 1714 C C . ASP A 1 221 ? -41.649 -8.796 41.053 1.00 85.00 221 ASP A C 1
ATOM 1716 O O . ASP A 1 221 ? -42.532 -9.387 41.688 1.00 85.00 221 ASP A O 1
ATOM 1720 N N . ILE A 1 222 ? -40.472 -8.486 41.603 1.00 84.75 222 ILE A N 1
ATOM 1721 C CA . ILE A 1 222 ? -40.111 -8.801 42.994 1.00 84.75 222 ILE A CA 1
ATOM 1722 C C . ILE A 1 222 ? -41.058 -8.103 43.985 1.00 84.75 222 ILE A C 1
ATOM 1724 O O . ILE A 1 222 ? -41.397 -8.664 45.031 1.00 84.75 222 ILE A O 1
ATOM 1728 N N . ALA A 1 223 ? -41.522 -6.888 43.673 1.00 82.31 223 ALA A N 1
ATOM 1729 C CA . ALA A 1 223 ? -42.379 -6.117 44.568 1.00 82.31 223 ALA A CA 1
ATOM 1730 C C . ALA A 1 223 ? -43.747 -6.787 44.740 1.00 82.31 223 ALA A C 1
ATOM 1732 O O . ALA A 1 223 ? -44.241 -6.907 45.869 1.00 82.31 223 ALA A O 1
ATOM 1733 N N . ARG A 1 224 ? -44.332 -7.265 43.639 1.00 83.25 224 ARG A N 1
ATOM 1734 C CA . ARG A 1 224 ? -45.594 -8.004 43.649 1.00 83.25 224 ARG A CA 1
ATOM 1735 C C . ARG A 1 224 ? -45.444 -9.369 44.312 1.00 83.25 224 ARG A C 1
ATOM 1737 O O . ARG A 1 224 ? -46.241 -9.678 45.194 1.00 83.25 224 ARG A O 1
ATOM 1744 N N . LEU A 1 225 ? -44.389 -10.121 43.986 1.00 85.19 225 LEU A N 1
ATOM 1745 C CA . LEU A 1 225 ? -44.076 -11.407 44.628 1.00 85.19 225 LEU A CA 1
ATOM 1746 C C . LEU A 1 225 ? -43.966 -11.272 46.150 1.00 85.19 225 LEU A C 1
ATOM 1748 O O . LEU A 1 225 ? -44.572 -12.045 46.888 1.00 85.19 225 LEU A O 1
ATOM 1752 N N . ARG A 1 226 ? -43.268 -10.239 46.635 1.00 85.38 226 ARG A N 1
ATOM 1753 C CA . ARG A 1 226 ? -43.122 -9.972 48.071 1.00 85.38 226 ARG A CA 1
ATOM 1754 C C . ARG A 1 226 ? -44.444 -9.600 48.743 1.00 85.38 226 ARG A C 1
ATOM 1756 O O . ARG A 1 226 ? -44.678 -10.013 49.876 1.00 85.38 226 ARG A O 1
ATOM 1763 N N . ARG A 1 227 ? -45.300 -8.807 48.085 1.00 87.12 227 ARG A N 1
ATOM 1764 C CA . ARG A 1 227 ? -46.633 -8.471 48.620 1.00 87.12 227 ARG A CA 1
ATOM 1765 C C . ARG A 1 227 ? -47.477 -9.731 48.774 1.00 87.12 227 ARG A C 1
ATOM 1767 O O . ARG A 1 227 ? -47.986 -9.971 49.859 1.00 87.12 227 ARG A O 1
ATOM 1774 N N . THR A 1 228 ? -47.547 -10.556 47.732 1.00 85.31 228 THR A N 1
ATOM 1775 C CA . THR A 1 228 ? -48.297 -11.816 47.751 1.00 85.31 228 THR A CA 1
ATOM 1776 C C . THR A 1 228 ? -47.750 -12.783 48.803 1.00 85.31 228 THR A C 1
ATOM 1778 O O . THR A 1 228 ? -48.525 -13.334 49.577 1.00 85.31 228 THR A O 1
ATOM 1781 N N . ALA A 1 229 ? -46.426 -12.920 48.908 1.00 86.38 229 ALA A N 1
ATOM 1782 C CA . ALA A 1 229 ? -45.776 -13.729 49.937 1.00 86.38 229 ALA A CA 1
ATOM 1783 C C . ALA A 1 229 ? -46.185 -13.307 51.358 1.00 86.38 229 ALA A C 1
ATOM 1785 O O . ALA A 1 229 ? -46.556 -14.149 52.170 1.00 86.38 229 ALA A O 1
ATOM 1786 N N . LYS A 1 230 ? -46.213 -11.995 51.638 1.00 87.12 230 LYS A N 1
ATOM 1787 C CA . LYS A 1 230 ? -46.686 -11.466 52.927 1.00 87.12 230 LYS A CA 1
ATOM 1788 C C . LYS A 1 230 ? -48.172 -11.719 53.167 1.00 87.12 230 LYS A C 1
ATOM 1790 O O . LYS A 1 230 ? -48.541 -12.038 54.288 1.00 87.12 230 LYS A O 1
ATOM 1795 N N . THR A 1 231 ? -49.014 -11.582 52.142 1.00 88.31 231 THR A N 1
ATOM 1796 C CA . THR A 1 231 ? -50.463 -11.808 52.264 1.00 88.31 231 THR A CA 1
ATOM 1797 C C . THR A 1 231 ? -50.793 -13.255 52.619 1.00 88.31 231 THR A C 1
ATOM 1799 O O . THR A 1 231 ? -51.671 -13.489 53.439 1.00 88.31 231 THR A O 1
ATOM 1802 N N . TYR A 1 232 ? -5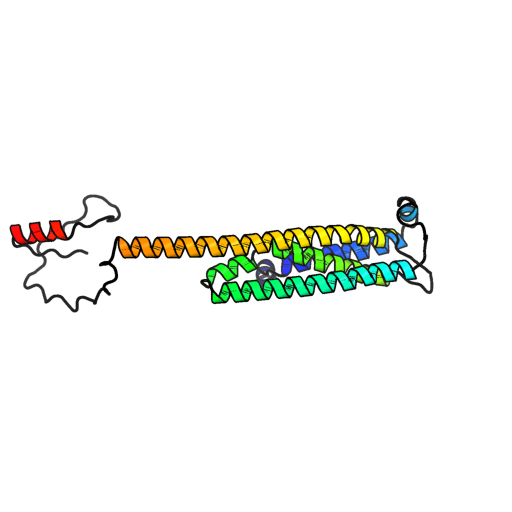0.085 -14.215 52.023 1.00 84.69 232 TYR A N 1
ATOM 1803 C CA . TYR A 1 232 ? -50.326 -15.646 52.237 1.00 84.69 232 TYR A CA 1
ATOM 1804 C C . TYR A 1 232 ? -49.400 -16.276 53.288 1.00 84.69 232 TYR A C 1
ATOM 1806 O O . TYR A 1 232 ? -49.495 -17.472 53.537 1.00 84.69 232 TYR A O 1
ATOM 1814 N N . GLY A 1 233 ? -48.500 -15.497 53.899 1.00 81.88 233 GLY A N 1
ATOM 1815 C CA . GLY 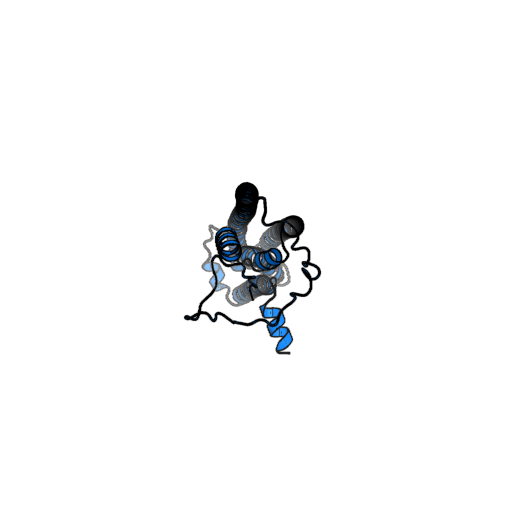A 1 233 ? -47.548 -15.994 54.897 1.00 81.88 233 GLY A CA 1
ATOM 1816 C C . GLY A 1 233 ? -46.544 -17.017 54.353 1.00 81.88 233 GLY A C 1
ATOM 1817 O O . GLY A 1 233 ? -46.030 -17.828 55.116 1.00 81.88 233 GLY A O 1
ATOM 1818 N N . VAL A 1 234 ? -46.269 -17.003 53.045 1.00 83.19 234 VAL A N 1
ATOM 1819 C CA . VAL A 1 234 ? -45.398 -17.981 52.374 1.00 83.19 234 VAL A CA 1
ATOM 1820 C C . VAL A 1 234 ? -44.025 -17.395 52.067 1.00 83.19 234 VAL A C 1
ATOM 1822 O O . VAL A 1 234 ? -43.887 -16.200 51.808 1.00 83.19 234 VAL A O 1
ATOM 1825 N N . CYS A 1 235 ? -43.001 -18.248 52.046 1.00 77.69 235 CYS A N 1
ATOM 1826 C CA . CYS A 1 235 ? -41.663 -17.873 51.605 1.00 77.69 235 CYS A CA 1
ATOM 1827 C C . CYS A 1 235 ? -41.404 -18.378 50.182 1.00 77.69 235 CYS A C 1
ATOM 1829 O O . CYS A 1 235 ? -41.767 -19.503 49.845 1.00 77.69 235 CYS A O 1
ATOM 1831 N N . LEU A 1 236 ? -40.788 -17.545 49.342 1.00 78.75 236 LEU A N 1
ATOM 1832 C CA . LEU A 1 236 ? -40.533 -17.849 47.934 1.00 78.75 236 LEU A CA 1
ATOM 1833 C C . LEU A 1 236 ? -39.024 -17.854 47.677 1.00 78.75 236 LEU A C 1
ATOM 1835 O O . LEU A 1 236 ? -38.335 -16.898 48.034 1.00 78.75 236 LEU A O 1
ATOM 1839 N N . ARG A 1 237 ? -38.532 -18.904 47.015 1.00 78.06 237 ARG A N 1
ATOM 1840 C CA . ARG A 1 237 ? -37.167 -18.996 46.488 1.00 78.06 237 ARG A CA 1
ATOM 1841 C C . ARG A 1 237 ? -37.235 -19.060 44.965 1.00 78.06 237 ARG A C 1
ATOM 1843 O O . ARG A 1 237 ? -38.003 -19.850 44.424 1.00 78.06 237 ARG A O 1
ATOM 1850 N N . LEU A 1 238 ? -36.463 -18.206 44.302 1.00 75.38 238 LEU A N 1
ATOM 1851 C CA . LEU A 1 238 ? -36.299 -18.218 42.850 1.00 75.38 238 LEU A CA 1
ATOM 1852 C C . LEU A 1 238 ? -35.101 -19.115 42.514 1.00 75.38 238 LEU A C 1
ATOM 1854 O O . LEU A 1 238 ? -34.041 -18.956 43.124 1.00 75.38 238 LEU A O 1
ATOM 1858 N N . GLU A 1 239 ? -35.297 -20.047 41.585 1.00 65.31 239 GLU A N 1
ATOM 1859 C CA . GLU A 1 239 ? -34.260 -20.900 40.985 1.00 65.31 239 GLU A CA 1
ATOM 1860 C C . GLU A 1 239 ? -34.168 -20.642 39.480 1.00 65.31 239 GLU A C 1
ATOM 1862 O O . GLU A 1 239 ? -35.221 -20.323 38.873 1.00 65.31 239 GLU A O 1
#

pLDDT: mean 73.06, std 13.19, range [43.19, 92.31]

Radius of gyration: 33.69 Å; chains: 1; bounding box: 79×42×91 Å

Secondary structure (DSSP, 8-state):
-HHHHHHHHT-TTHHHHHHHHHHHHHHHHHHHHHHH-GGGGGGS-TTT-SSTT-HHHHHHHHHHHHHHHHHHHHHHHHHHHHHHHHHHHHS-HHHHHHHTT-HHHHHHHHHHHHHHHHHHHHGGGSB-SSS-B--HHHHHHHHHHHHHHHHHHHHHHHHHHHHHHHHHHHHHHHHHHHHHHHHH-TTTTS-----------SS--------SS--------HHHHHHHHHHHT------

Foldseek 3Di:
DVVVVVVLVLALQNLLVVLQVVLLVVLLVLLVVCVVCVVVVVVDDCVVPVPPFDLVVLLVLLVVLLVVLVVLLVVLVVVLVVVLVVCVVPHDPVVSSVSSVDPLSSVLSNLSSNLNSSSVSNNVSSDPPDDRDHSPVSSVVSVVSSVVNVVSSVVSVVVVVVVVVVVVVVVVVVVVVVVVCCVVPVDPPPPVPVPPPPDDDPDDPDDDDDDPDDDDDPDDDPVVVVVVCVVVVHDDDDD